Protein AF-A0A5C4U3W1-F1 (afdb_monomer)

pLDDT: mean 95.26, std 4.83, range [53.91, 98.69]

Structure (mmCIF, N/CA/C/O backbone):
data_AF-A0A5C4U3W1-F1
#
_entry.id   AF-A0A5C4U3W1-F1
#
loop_
_atom_site.group_PDB
_atom_site.id
_atom_site.type_symbol
_atom_site.label_atom_id
_atom_site.label_alt_id
_atom_site.label_comp_id
_atom_site.label_asym_id
_atom_site.label_entity_id
_atom_site.label_seq_id
_atom_site.pdbx_PDB_ins_code
_atom_site.Cartn_x
_atom_site.Cartn_y
_atom_site.Cartn_z
_atom_site.occupancy
_atom_site.B_iso_or_equiv
_atom_site.auth_seq_id
_atom_site.auth_comp_id
_atom_site.auth_asym_id
_atom_site.auth_atom_id
_atom_site.pdbx_PDB_model_num
ATOM 1 N N . MET A 1 1 ? -11.326 -8.023 -1.587 1.00 53.91 1 MET A N 1
ATOM 2 C CA . MET A 1 1 ? -10.327 -7.223 -0.840 1.00 53.91 1 MET A CA 1
ATOM 3 C C . MET A 1 1 ? -8.988 -7.901 -1.011 1.00 53.91 1 MET A C 1
ATOM 5 O O . MET A 1 1 ? -8.974 -9.121 -0.895 1.00 53.91 1 MET A O 1
ATOM 9 N N . SER A 1 2 ? -7.936 -7.124 -1.276 1.00 63.19 2 SER A N 1
ATOM 10 C CA . SER A 1 2 ? -6.554 -7.615 -1.325 1.00 63.19 2 SER A CA 1
ATOM 11 C C . SER A 1 2 ? -6.244 -8.460 -0.088 1.00 63.19 2 SER A C 1
ATOM 13 O O . SER A 1 2 ? -6.682 -8.104 1.015 1.00 63.19 2 SER A O 1
ATOM 15 N N . ARG A 1 3 ? -5.583 -9.603 -0.288 1.00 72.19 3 ARG A N 1
ATOM 16 C CA . ARG A 1 3 ? -5.164 -10.509 0.799 1.00 72.19 3 ARG A CA 1
ATOM 17 C C . ARG A 1 3 ? -3.675 -10.393 1.112 1.00 72.19 3 ARG A C 1
ATOM 19 O O . ARG A 1 3 ? -3.217 -11.003 2.066 1.00 72.19 3 ARG A O 1
ATOM 26 N N . ILE A 1 4 ? -2.935 -9.618 0.323 1.00 86.88 4 ILE A N 1
ATOM 27 C CA . ILE A 1 4 ? -1.480 -9.504 0.457 1.00 86.88 4 ILE A CA 1
ATOM 28 C C . ILE A 1 4 ? -1.037 -8.334 1.342 1.00 86.88 4 ILE A C 1
ATOM 30 O O . ILE A 1 4 ? 0.131 -8.273 1.696 1.00 86.88 4 ILE A O 1
ATOM 34 N N . PHE A 1 5 ? -1.951 -7.425 1.706 1.00 91.62 5 PHE A N 1
ATOM 35 C CA . PHE A 1 5 ? -1.673 -6.288 2.590 1.00 91.62 5 PHE A CA 1
ATOM 36 C C . PHE A 1 5 ? -2.508 -6.344 3.859 1.00 91.62 5 PHE A C 1
ATOM 38 O O . PHE A 1 5 ? -3.690 -6.698 3.809 1.00 91.62 5 PHE A O 1
ATOM 45 N N . ARG A 1 6 ? -1.909 -5.909 4.978 1.00 89.50 6 ARG A N 1
ATOM 46 C CA . ARG A 1 6 ? -2.597 -5.694 6.265 1.00 89.50 6 ARG A CA 1
ATOM 47 C C . ARG A 1 6 ? -3.414 -6.910 6.724 1.00 89.50 6 ARG A C 1
ATOM 49 O O . ARG A 1 6 ? -4.496 -6.753 7.289 1.00 89.50 6 ARG A O 1
ATOM 56 N N . SER A 1 7 ? -2.915 -8.107 6.423 1.00 84.88 7 SER A N 1
ATOM 57 C CA . SER A 1 7 ? -3.553 -9.379 6.789 1.00 84.88 7 SER A CA 1
ATOM 58 C C . SER A 1 7 ? -2.968 -9.982 8.068 1.00 84.88 7 SER A C 1
ATOM 60 O O . SER A 1 7 ? -3.368 -11.073 8.453 1.00 84.88 7 SER A O 1
ATOM 62 N N . ASP A 1 8 ? -2.056 -9.254 8.715 1.00 83.69 8 ASP A N 1
ATOM 63 C CA . ASP A 1 8 ? -1.477 -9.600 10.012 1.00 83.69 8 ASP A CA 1
ATOM 64 C C . ASP A 1 8 ? -2.503 -9.450 11.147 1.00 83.69 8 ASP A C 1
ATOM 66 O O . ASP A 1 8 ? -3.493 -8.715 11.016 1.00 83.69 8 ASP A O 1
ATOM 70 N N . ASP A 1 9 ? -2.212 -10.096 12.275 1.00 88.88 9 ASP A N 1
ATOM 71 C CA . ASP A 1 9 ? -3.019 -10.018 13.491 1.00 88.88 9 ASP A CA 1
ATOM 72 C C . ASP A 1 9 ? -3.151 -8.584 14.014 1.00 88.88 9 ASP A C 1
ATOM 74 O O . ASP A 1 9 ? -2.264 -7.738 13.870 1.00 88.88 9 ASP A O 1
ATOM 78 N N . VAL A 1 10 ? -4.296 -8.314 14.640 1.00 92.81 10 VAL A N 1
ATOM 79 C CA . VAL A 1 10 ? -4.626 -7.001 15.195 1.00 92.81 10 VAL A CA 1
ATOM 80 C C . VAL A 1 10 ? -3.991 -6.820 16.566 1.00 92.81 10 VAL A C 1
ATOM 82 O O . VAL A 1 10 ? -4.098 -7.689 17.428 1.00 92.81 10 VAL A O 1
ATOM 85 N N . SER A 1 11 ? -3.413 -5.643 16.789 1.00 94.62 11 SER A N 1
ATOM 86 C CA . SER A 1 11 ? -2.822 -5.241 18.069 1.00 94.62 11 SER A CA 1
ATOM 87 C C . SER A 1 11 ? -3.527 -4.032 18.693 1.00 94.62 11 SER A C 1
ATOM 89 O O . SER A 1 11 ? -4.232 -3.274 18.023 1.00 94.62 11 SER A O 1
ATOM 91 N N . ILE A 1 12 ? -3.329 -3.831 20.000 1.00 96.75 12 ILE A N 1
ATOM 92 C CA . ILE A 1 12 ? -3.792 -2.623 20.699 1.00 96.75 12 ILE A CA 1
ATOM 93 C C . ILE A 1 12 ? -3.155 -1.381 20.058 1.00 96.75 12 ILE A C 1
ATOM 95 O O . ILE A 1 12 ? -1.986 -1.385 19.681 1.00 96.75 12 ILE A O 1
ATOM 99 N N . GLY A 1 13 ? -3.941 -0.314 19.931 1.00 95.06 13 GLY A N 1
ATOM 100 C CA . GLY A 1 13 ? -3.558 0.942 19.289 1.00 95.06 13 GLY A CA 1
ATOM 101 C C . GLY A 1 13 ? -3.790 0.963 17.779 1.00 95.06 13 GLY A C 1
ATOM 102 O O . GLY A 1 13 ? -3.753 2.032 17.174 1.00 95.06 13 GLY A O 1
ATOM 103 N N . GLU A 1 14 ? -4.075 -0.180 17.154 1.00 96.06 14 GLU A N 1
ATOM 104 C CA . GLU A 1 14 ? -4.261 -0.231 15.711 1.00 96.06 14 GLU A CA 1
ATOM 105 C C . GLU A 1 14 ? -5.636 0.238 15.274 1.00 96.06 14 GLU A C 1
ATOM 107 O O . GLU A 1 14 ? -6.667 -0.084 15.871 1.00 96.06 14 GLU A O 1
ATOM 112 N N . ARG A 1 15 ? -5.651 0.953 14.151 1.00 97.25 15 ARG A N 1
ATOM 113 C CA . ARG A 1 15 ? -6.881 1.357 13.495 1.00 97.25 15 ARG A CA 1
ATOM 114 C C . ARG A 1 15 ? -7.446 0.194 12.690 1.00 97.25 15 ARG A C 1
ATOM 116 O O . ARG A 1 15 ? -6.817 -0.279 11.746 1.00 97.25 15 ARG A O 1
ATOM 123 N N . VAL A 1 16 ? -8.668 -0.208 13.006 1.00 97.44 16 VAL A N 1
ATOM 124 C CA . VAL A 1 16 ? -9.349 -1.338 12.373 1.00 97.44 16 VAL A CA 1
ATOM 125 C C . VAL A 1 16 ? -10.731 -0.954 11.866 1.00 97.44 16 VAL A C 1
ATOM 127 O O . VAL A 1 16 ? -11.348 0.009 12.326 1.00 97.44 16 VAL A O 1
ATOM 130 N N . VAL A 1 17 ? -11.231 -1.743 10.921 1.00 96.44 17 VAL A N 1
ATOM 131 C CA . VAL A 1 17 ? -12.664 -1.881 10.659 1.00 96.44 17 VAL A CA 1
ATOM 132 C C . VAL A 1 17 ? -13.121 -3.246 11.155 1.00 96.44 17 VAL A C 1
ATOM 134 O O . VAL A 1 17 ? -12.517 -4.265 10.824 1.00 96.44 17 VAL A O 1
ATOM 137 N N . VAL A 1 18 ? -14.203 -3.258 11.926 1.00 97.00 18 VAL A N 1
ATOM 138 C CA . VAL A 1 18 ? -14.907 -4.470 12.335 1.00 97.00 18 VAL A CA 1
ATOM 139 C C . VAL A 1 18 ? -16.274 -4.476 11.679 1.00 97.00 18 VAL A C 1
ATOM 141 O O . VAL A 1 18 ? -17.115 -3.623 11.968 1.00 97.00 18 VAL A O 1
ATOM 144 N N . ARG A 1 19 ? -16.500 -5.451 10.800 1.00 96.94 19 ARG A N 1
ATOM 145 C CA . ARG A 1 19 ? -17.822 -5.755 10.264 1.00 96.94 19 ARG A CA 1
ATOM 146 C C . ARG A 1 19 ? -18.561 -6.642 11.251 1.00 96.94 19 ARG A C 1
ATOM 148 O O . ARG A 1 19 ? -18.196 -7.804 11.439 1.00 96.94 19 ARG A O 1
ATOM 155 N N . ARG A 1 20 ? -19.610 -6.082 11.845 1.00 96.44 20 ARG A N 1
ATOM 156 C CA . ARG A 1 20 ? -20.520 -6.774 12.753 1.00 96.44 20 ARG A CA 1
ATOM 157 C C . ARG A 1 20 ? -21.646 -7.463 11.995 1.00 96.44 20 ARG A C 1
ATOM 159 O O . ARG A 1 20 ? -22.105 -6.950 10.970 1.00 96.44 20 ARG A O 1
ATOM 166 N N . VAL A 1 21 ? -22.097 -8.594 12.519 1.00 96.62 21 VAL A N 1
ATOM 167 C CA . VAL A 1 21 ? -23.172 -9.425 11.971 1.00 96.62 21 VAL A CA 1
ATOM 168 C C . VAL A 1 21 ? -24.340 -9.459 12.954 1.00 96.62 21 VAL A C 1
ATOM 170 O O . VAL A 1 21 ? -24.166 -9.764 14.130 1.00 96.62 21 VAL A O 1
ATOM 173 N N . PHE A 1 22 ? -25.533 -9.151 12.454 1.00 93.31 22 PHE A N 1
ATOM 174 C CA . PHE A 1 22 ? -26.802 -9.175 13.178 1.00 93.31 22 PHE A CA 1
ATOM 175 C C . PHE A 1 22 ? -27.819 -9.966 12.348 1.00 93.31 22 PHE A C 1
ATOM 177 O O . PHE A 1 22 ? -28.634 -9.384 11.630 1.00 93.31 22 PHE A O 1
ATOM 184 N N . GLY A 1 23 ? -27.729 -11.299 12.382 1.00 89.94 23 GLY A N 1
ATOM 185 C CA . GLY A 1 23 ? -28.446 -12.141 11.419 1.00 89.94 23 GLY A CA 1
ATOM 186 C C . GLY A 1 23 ? -28.032 -11.775 9.990 1.00 89.94 23 GLY A C 1
ATOM 187 O O . GLY A 1 23 ? -26.844 -11.795 9.677 1.00 89.94 23 GLY A O 1
ATOM 188 N N . ASP A 1 24 ? -28.992 -11.359 9.163 1.00 91.50 24 ASP A N 1
ATOM 189 C CA . ASP A 1 24 ? -28.755 -10.948 7.769 1.00 91.50 24 ASP A CA 1
ATOM 190 C C . ASP A 1 24 ? -28.308 -9.478 7.611 1.00 91.50 24 ASP A C 1
ATOM 192 O O . ASP A 1 24 ? -28.078 -9.005 6.496 1.00 91.50 24 ASP A O 1
ATOM 196 N N . VAL A 1 25 ? -28.196 -8.720 8.710 1.00 94.75 25 VAL A N 1
ATOM 197 C CA . VAL A 1 25 ? -27.798 -7.304 8.690 1.00 94.75 25 VAL A CA 1
ATOM 198 C C . VAL A 1 25 ? -26.328 -7.145 9.073 1.00 94.75 25 VAL A C 1
ATOM 200 O O . VAL A 1 25 ? -25.844 -7.740 10.036 1.00 94.75 25 VAL A O 1
ATOM 203 N N . HIS A 1 26 ? -25.618 -6.275 8.351 1.00 95.00 26 HIS A N 1
ATOM 204 C CA . HIS A 1 26 ? -24.225 -5.931 8.634 1.00 95.00 26 HIS A CA 1
ATOM 205 C C . HIS A 1 26 ? -24.059 -4.458 9.013 1.00 95.00 26 HIS A C 1
ATOM 207 O O . HIS A 1 26 ? -24.699 -3.577 8.441 1.00 95.00 26 HIS A O 1
ATOM 213 N N . SER A 1 27 ? -23.156 -4.185 9.956 1.00 95.38 27 SER A N 1
ATOM 214 C CA . SER A 1 27 ? -22.778 -2.828 10.369 1.00 95.38 27 SER A CA 1
ATOM 215 C C . SER A 1 27 ? -21.275 -2.751 10.600 1.00 95.38 27 SER A C 1
ATOM 217 O O . SER A 1 27 ? -20.717 -3.607 11.280 1.00 95.38 27 SER A O 1
ATOM 219 N N . ASP A 1 28 ? -20.626 -1.710 10.086 1.00 96.00 28 ASP A N 1
ATOM 220 C CA . ASP A 1 28 ? -19.188 -1.513 10.265 1.00 96.00 28 ASP A CA 1
ATOM 221 C C . ASP A 1 28 ? -18.903 -0.542 11.422 1.00 96.00 28 ASP A C 1
ATOM 223 O O . ASP A 1 28 ? -19.500 0.533 11.513 1.00 96.00 28 ASP A O 1
ATOM 227 N N . VAL A 1 29 ? -17.955 -0.905 12.286 1.00 95.50 29 VAL A N 1
ATOM 228 C CA . VAL A 1 29 ? -17.347 -0.014 13.284 1.00 95.50 29 VAL A CA 1
ATOM 229 C C . VAL A 1 29 ? -15.910 0.236 12.870 1.00 95.50 29 VAL A C 1
ATOM 231 O O . VAL A 1 29 ? -15.166 -0.707 12.618 1.00 95.50 29 VAL A O 1
ATOM 234 N N . ILE A 1 30 ? -15.512 1.503 12.800 1.00 97.06 30 ILE A N 1
ATOM 235 C CA . ILE A 1 30 ? -14.129 1.885 12.514 1.00 97.06 30 ILE A CA 1
ATOM 236 C C . ILE A 1 30 ? -13.578 2.638 13.719 1.00 97.06 30 ILE A C 1
ATOM 238 O O . ILE A 1 30 ? -14.150 3.644 14.146 1.00 97.06 30 ILE A O 1
ATOM 242 N N . GLY A 1 31 ? -12.457 2.166 14.248 1.00 97.50 31 GLY A N 1
ATOM 243 C CA . GLY A 1 31 ? -11.869 2.711 15.461 1.00 97.50 31 GLY A CA 1
ATOM 244 C C . GLY A 1 31 ? -10.475 2.169 15.727 1.00 97.50 31 GLY A C 1
ATOM 245 O O . GLY A 1 31 ? -9.913 1.457 14.901 1.00 97.50 31 GLY A O 1
ATOM 246 N N . HIS A 1 32 ? -9.929 2.533 16.879 1.00 97.94 32 HIS A N 1
ATOM 247 C CA . HIS A 1 32 ? -8.625 2.101 17.366 1.00 97.94 32 HIS A CA 1
ATOM 248 C C . HIS A 1 32 ? -8.812 1.071 18.469 1.00 97.94 32 HIS A C 1
ATOM 250 O O . HIS A 1 32 ? -9.628 1.286 19.365 1.00 97.94 32 HIS A O 1
ATOM 256 N N . VAL A 1 33 ? -8.091 -0.041 18.405 1.00 98.12 33 VAL A N 1
ATOM 257 C CA . VAL A 1 33 ? -8.214 -1.124 19.386 1.00 98.12 33 VAL A CA 1
ATOM 258 C C . VAL A 1 33 ? -7.712 -0.659 20.751 1.00 98.12 33 VAL A C 1
ATOM 260 O O . VAL A 1 33 ? -6.571 -0.226 20.875 1.00 98.12 33 VAL A O 1
ATOM 263 N N . THR A 1 34 ? -8.549 -0.763 21.782 1.00 98.06 34 THR A N 1
ATOM 264 C CA . THR A 1 34 ? -8.187 -0.454 23.180 1.00 98.06 34 THR A CA 1
ATOM 265 C C . THR A 1 34 ? -8.095 -1.706 24.049 1.00 98.06 34 THR A C 1
ATOM 267 O O . THR A 1 34 ? -7.372 -1.713 25.039 1.00 98.06 34 THR A O 1
ATOM 270 N N . SER A 1 35 ? -8.783 -2.780 23.658 1.00 97.88 35 SER A N 1
ATOM 271 C CA . SER A 1 35 ? -8.736 -4.103 24.287 1.00 97.88 35 SER A CA 1
ATOM 272 C C . SER A 1 35 ? -9.009 -5.172 23.233 1.00 97.88 35 SER A C 1
ATOM 274 O O . SER A 1 35 ? -9.802 -4.926 22.324 1.00 97.88 35 SER A O 1
ATOM 276 N N . LEU A 1 36 ? -8.379 -6.343 23.359 1.00 97.00 36 LEU A N 1
ATOM 277 C CA . LEU A 1 36 ? -8.618 -7.499 22.484 1.00 97.00 36 LEU A CA 1
ATOM 278 C C . LEU A 1 36 ? -9.639 -8.488 23.066 1.00 97.00 36 LEU A C 1
ATOM 280 O O . LEU A 1 36 ? -10.362 -9.108 22.296 1.00 97.00 36 LEU A O 1
ATOM 284 N N . GLU A 1 37 ? -9.736 -8.600 24.396 1.00 95.12 37 GLU A N 1
ATOM 285 C CA . GLU A 1 37 ? -10.657 -9.524 25.074 1.00 95.12 37 GLU A CA 1
ATOM 286 C C . GLU A 1 37 ? -11.274 -8.869 26.334 1.00 95.12 37 GLU A C 1
ATOM 288 O O . GLU A 1 37 ? -10.581 -8.723 27.345 1.00 95.12 37 GLU A O 1
ATOM 293 N N . PRO A 1 38 ? -12.547 -8.422 26.287 1.00 95.25 38 PRO A N 1
ATOM 294 C CA . PRO A 1 38 ? -13.382 -8.345 25.087 1.00 95.25 38 PRO A CA 1
ATOM 295 C C . PRO A 1 38 ? -12.833 -7.301 24.105 1.00 95.25 38 PRO A C 1
ATOM 297 O O . PRO A 1 38 ? -12.128 -6.363 24.505 1.00 95.25 38 PRO A O 1
ATOM 300 N N . LEU A 1 39 ? -13.180 -7.431 22.821 1.00 98.12 39 LEU A N 1
ATOM 301 C CA . LEU A 1 39 ? -12.775 -6.460 21.808 1.00 98.12 39 LEU A CA 1
ATOM 302 C C . LEU A 1 39 ? -13.432 -5.103 22.094 1.00 98.12 39 LEU A C 1
ATOM 304 O O . LEU A 1 39 ? -14.655 -4.961 22.024 1.00 98.12 39 LEU A O 1
ATOM 308 N N . ARG A 1 40 ? -12.615 -4.086 22.377 1.00 98.38 40 ARG A N 1
ATOM 309 C CA . ARG A 1 40 ? -13.061 -2.696 22.546 1.00 98.38 40 ARG A CA 1
ATOM 310 C C . ARG A 1 40 ? -12.361 -1.796 21.548 1.00 98.38 40 ARG A C 1
ATOM 312 O O . ARG A 1 40 ? -11.153 -1.904 21.332 1.00 98.38 40 ARG A O 1
ATOM 319 N N . LEU A 1 41 ? -13.140 -0.902 20.948 1.00 98.25 41 LEU A N 1
ATOM 320 C CA . LEU A 1 41 ? -12.666 0.064 19.971 1.00 98.25 41 LEU A CA 1
ATOM 321 C C . LEU A 1 41 ? -12.981 1.482 20.435 1.00 98.25 41 LEU A C 1
ATOM 323 O O . LEU A 1 41 ? -14.135 1.813 20.709 1.00 98.25 41 LEU A O 1
ATOM 327 N N . ARG A 1 42 ? -11.984 2.361 20.416 1.00 98.12 42 ARG A N 1
ATOM 328 C CA . ARG A 1 42 ? -12.201 3.806 20.453 1.00 98.12 42 ARG A CA 1
ATOM 329 C C . ARG A 1 42 ? -12.641 4.271 19.063 1.00 98.12 42 ARG A C 1
ATOM 331 O O . ARG A 1 42 ? -11.850 4.124 18.128 1.00 98.12 42 ARG A O 1
ATOM 338 N N . PRO A 1 43 ? -13.846 4.839 18.872 1.00 96.81 43 PRO A N 1
ATOM 339 C CA . PRO A 1 43 ? -14.255 5.345 17.566 1.00 96.81 43 PRO A CA 1
ATOM 340 C C . PRO A 1 43 ? -13.244 6.345 17.011 1.00 96.81 43 PRO A C 1
ATOM 342 O O . PRO A 1 43 ? -12.605 7.085 17.765 1.00 96.81 43 PRO A O 1
ATOM 345 N N . GLN A 1 44 ? -13.105 6.387 15.693 1.00 96.31 44 GLN A N 1
ATOM 346 C CA . GLN A 1 44 ? -12.272 7.397 15.050 1.00 96.31 44 GLN A CA 1
ATOM 347 C C . GLN A 1 44 ? -13.009 8.736 14.887 1.00 96.31 44 GLN A C 1
ATOM 349 O O . GLN A 1 44 ? -14.229 8.773 14.732 1.00 96.31 44 GLN A O 1
ATOM 354 N N . GLU A 1 45 ? -12.255 9.821 14.791 1.00 95.50 45 GLU A N 1
ATOM 355 C CA . GLU A 1 45 ? -12.708 11.112 14.278 1.00 95.50 45 GLU A CA 1
ATOM 356 C C . GLU A 1 45 ? -12.224 11.348 12.831 1.00 95.50 45 GLU A C 1
ATOM 358 O O . GLU A 1 45 ? -11.712 10.447 12.146 1.00 95.50 45 GLU A O 1
ATOM 363 N N . VAL A 1 46 ? -12.429 12.566 12.320 1.00 92.94 46 VAL A N 1
ATOM 364 C CA . VAL A 1 46 ? -12.042 12.952 10.956 1.00 92.94 46 VAL A CA 1
ATOM 365 C C . VAL A 1 46 ? -10.555 12.678 10.725 1.00 92.94 46 VAL A C 1
ATOM 367 O O . VAL A 1 46 ? -9.716 12.954 11.566 1.00 92.94 46 VAL A O 1
ATOM 370 N N . GLY A 1 47 ? -10.217 12.111 9.565 1.00 92.50 47 GLY A N 1
ATOM 371 C CA . GLY A 1 47 ? -8.824 11.783 9.230 1.00 92.50 47 GLY A CA 1
ATOM 372 C C . GLY A 1 47 ? -8.323 10.461 9.820 1.00 92.50 47 GLY A C 1
ATOM 373 O O . GLY A 1 47 ? -7.210 10.053 9.503 1.00 92.50 47 GLY A O 1
ATOM 374 N N . GLY A 1 48 ? -9.150 9.741 10.586 1.00 94.00 48 GLY A N 1
ATOM 375 C CA . GLY A 1 48 ? -8.778 8.457 11.185 1.00 94.00 48 GLY A CA 1
ATOM 376 C C . GLY A 1 48 ? -8.048 8.592 12.522 1.00 94.00 48 GLY A C 1
ATOM 377 O O . GLY A 1 48 ? -7.440 7.629 12.973 1.00 94.00 48 GLY A O 1
ATOM 378 N N . TYR A 1 49 ? -8.088 9.761 13.161 1.00 94.81 49 TYR A N 1
ATOM 379 C CA . TYR A 1 49 ? -7.547 9.953 14.509 1.00 94.81 49 TYR A CA 1
ATOM 380 C C . TYR A 1 49 ? -8.429 9.258 15.556 1.00 94.81 49 TYR A C 1
ATOM 382 O O . TYR A 1 49 ? -9.616 9.061 15.294 1.00 94.81 49 TYR A O 1
ATOM 390 N N . PRO A 1 50 ? -7.886 8.819 16.704 1.00 93.62 50 PRO A N 1
ATOM 391 C CA . PRO A 1 50 ? -8.715 8.384 17.823 1.00 93.62 50 PRO A CA 1
ATOM 392 C C . PRO A 1 50 ? -9.586 9.549 18.302 1.00 93.62 50 PRO A C 1
ATOM 394 O O . PRO A 1 50 ? -9.075 10.643 18.514 1.00 93.62 50 PRO A O 1
ATOM 397 N N . SER A 1 51 ? -10.888 9.326 18.467 1.00 95.06 51 SER A N 1
ATOM 398 C CA . SER A 1 51 ? -11.780 10.333 19.055 1.00 95.06 51 SER A CA 1
ATOM 399 C C . SER A 1 51 ? -11.753 10.284 20.587 1.00 95.06 51 SER A C 1
ATOM 401 O O . SER A 1 51 ? -11.214 9.354 21.188 1.00 95.06 51 SER A O 1
ATOM 403 N N . SER A 1 52 ? -12.416 11.246 21.230 1.00 94.44 52 SER A N 1
ATOM 404 C CA . SER A 1 52 ? -12.712 11.234 22.670 1.00 94.44 52 SER A CA 1
ATOM 405 C C . SER A 1 52 ? -14.040 10.548 23.026 1.00 94.44 52 SER A C 1
ATOM 407 O O . SER A 1 52 ? -14.419 10.518 24.198 1.00 94.44 52 SER A O 1
ATOM 409 N N . LEU A 1 53 ? -14.753 9.981 22.045 1.00 95.00 53 LEU A N 1
ATOM 410 C CA . LEU A 1 53 ? -16.035 9.311 22.273 1.00 95.00 53 LEU A CA 1
ATOM 411 C C . LEU A 1 53 ? -15.866 8.050 23.137 1.00 95.00 53 LEU A C 1
ATOM 413 O O . LEU A 1 53 ? -14.768 7.481 23.173 1.00 95.00 53 LEU A O 1
ATOM 417 N N . PRO A 1 54 ? -16.932 7.590 23.820 1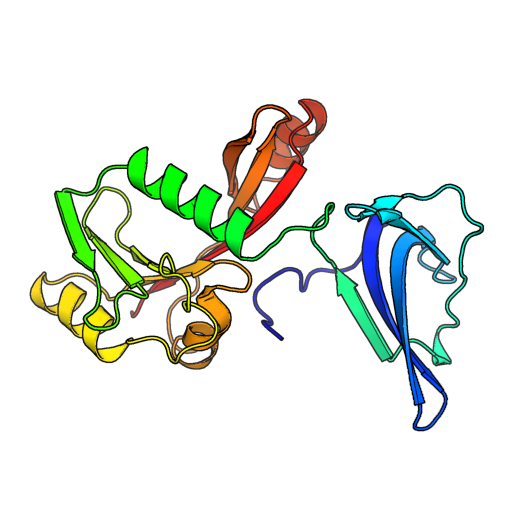.00 96.75 54 PRO A N 1
ATOM 418 C CA . PRO A 1 54 ? -16.910 6.327 24.545 1.00 96.75 54 PRO A CA 1
ATOM 419 C C . PRO A 1 54 ? -16.488 5.157 23.657 1.00 96.75 54 PRO A C 1
ATOM 421 O O . PRO A 1 54 ? -16.765 5.131 22.455 1.00 96.75 54 PRO A O 1
ATOM 424 N N . GLU A 1 55 ? -15.822 4.184 24.267 1.00 97.44 55 GLU A N 1
ATOM 425 C CA . GLU A 1 55 ? -15.435 2.957 23.580 1.00 97.44 55 GLU A CA 1
ATOM 426 C C . GLU A 1 55 ? -16.658 2.118 23.226 1.00 97.44 55 GLU A C 1
ATOM 428 O O . GLU A 1 55 ? -17.646 2.066 23.960 1.00 97.44 55 GLU A O 1
ATO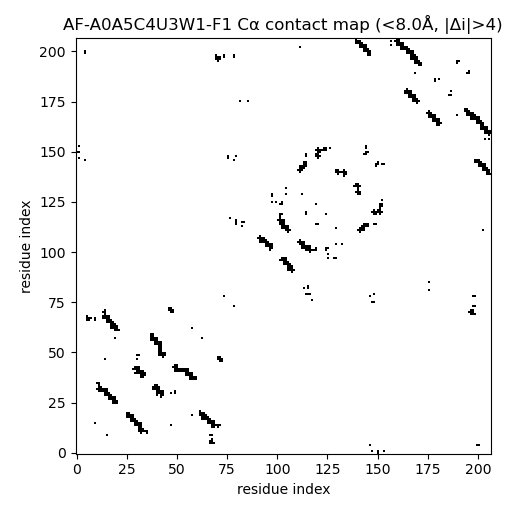M 433 N N . VAL A 1 56 ? -16.562 1.435 22.092 1.00 97.06 56 VAL A N 1
ATOM 434 C CA . VAL A 1 56 ? -17.546 0.468 21.625 1.00 97.06 56 VAL A CA 1
ATOM 435 C C . VAL A 1 56 ? -16.981 -0.917 21.886 1.00 97.06 56 VAL A C 1
ATOM 437 O O . VAL A 1 56 ? -15.972 -1.301 21.296 1.00 97.06 56 VAL A O 1
ATOM 440 N N . GLU A 1 57 ? -17.631 -1.663 22.770 1.00 97.88 57 GLU A N 1
ATOM 441 C CA . GLU A 1 57 ? -17.408 -3.100 22.892 1.00 97.88 57 GLU A CA 1
ATOM 442 C C . GLU A 1 57 ? -18.076 -3.812 21.714 1.00 97.88 57 GLU A C 1
ATOM 444 O O . GLU A 1 57 ? -19.217 -3.501 21.355 1.00 97.88 57 GLU A O 1
ATOM 449 N N . VAL A 1 58 ? -17.360 -4.744 21.094 1.00 97.06 58 VAL A N 1
ATOM 450 C CA . VAL A 1 58 ? -17.898 -5.598 20.039 1.00 97.06 58 VAL A CA 1
ATOM 451 C C . VAL A 1 58 ? -17.939 -7.031 20.566 1.00 97.06 58 VAL A C 1
ATOM 453 O O . VAL A 1 58 ? -16.879 -7.643 20.697 1.00 97.06 58 VAL A O 1
ATOM 456 N N . PRO A 1 59 ? -19.134 -7.575 20.860 1.00 96.12 59 PRO A N 1
ATOM 457 C CA . PRO A 1 59 ? -19.277 -8.958 21.301 1.00 96.12 59 PRO A CA 1
ATOM 458 C C . PRO A 1 59 ? -18.701 -9.936 20.278 1.00 96.12 59 PRO A C 1
ATOM 460 O O . PRO A 1 59 ? -18.884 -9.745 19.071 1.00 96.12 59 PRO A O 1
ATOM 463 N N . ALA A 1 60 ? -18.022 -10.981 20.752 1.00 95.25 60 ALA A N 1
ATOM 464 C CA . ALA A 1 60 ? -17.300 -11.927 19.904 1.00 95.25 60 ALA A CA 1
ATOM 465 C C . ALA A 1 60 ? -18.215 -12.593 18.861 1.00 95.25 60 ALA A C 1
ATOM 467 O O . ALA A 1 60 ? -17.847 -12.718 17.696 1.00 95.25 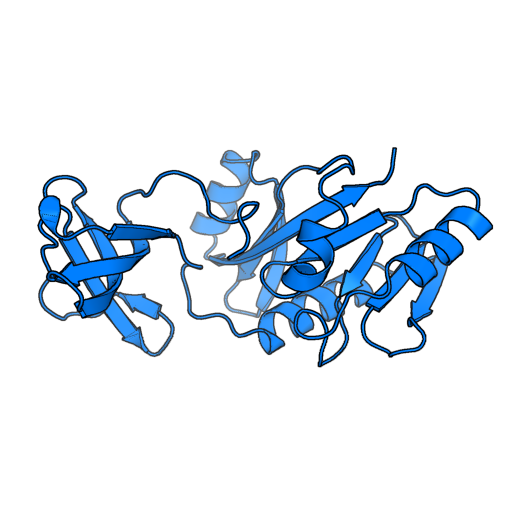60 ALA A O 1
ATOM 468 N N . GLU A 1 61 ? -19.445 -12.929 19.248 1.00 95.31 61 GLU A N 1
ATOM 469 C CA . GLU A 1 61 ? -20.463 -13.532 18.386 1.00 95.31 61 GLU A CA 1
ATOM 470 C C . GLU A 1 61 ? -20.959 -12.607 17.263 1.00 95.31 61 GLU A C 1
ATOM 472 O O . GLU A 1 61 ? -21.543 -13.077 16.288 1.00 95.31 61 GLU A O 1
ATOM 477 N N . GLN A 1 62 ? -20.721 -11.297 17.377 1.00 96.19 62 GLN A N 1
ATOM 478 C CA . GLN A 1 62 ? -21.066 -10.324 16.343 1.00 96.19 62 GLN A CA 1
ATOM 479 C C . GLN A 1 62 ? -19.911 -10.083 15.371 1.00 96.19 62 GLN A C 1
ATOM 481 O O . GLN A 1 62 ? -20.136 -9.477 14.326 1.00 96.19 62 GLN A O 1
ATOM 486 N N . ILE A 1 63 ? -18.680 -10.503 15.674 1.00 95.81 63 ILE A N 1
ATOM 487 C CA . ILE A 1 63 ? -17.518 -10.232 14.822 1.00 95.81 63 ILE A CA 1
ATOM 488 C C . ILE A 1 63 ? -17.569 -11.148 13.597 1.00 95.81 63 ILE A C 1
ATOM 490 O O . ILE A 1 63 ? -17.264 -12.332 13.672 1.00 95.81 63 ILE A O 1
ATOM 494 N N . GLY A 1 64 ? -17.916 -10.583 12.438 1.00 94.88 64 GLY A N 1
ATOM 495 C CA . GLY A 1 64 ? -17.809 -11.294 11.165 1.00 94.88 64 GLY A CA 1
ATOM 496 C C . GLY A 1 64 ? -16.409 -11.183 10.570 1.00 94.88 64 GLY A C 1
ATOM 497 O O . GLY A 1 64 ? -15.797 -12.175 10.190 1.00 94.88 64 GLY A O 1
ATOM 498 N N . ILE A 1 65 ? -15.903 -9.952 10.457 1.00 93.31 65 ILE A N 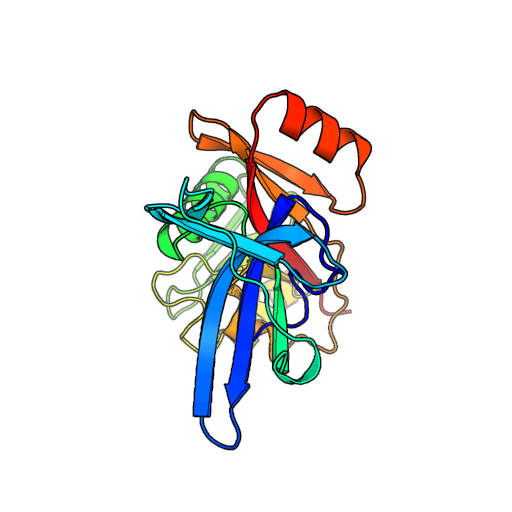1
ATOM 499 C CA . ILE A 1 65 ? -14.572 -9.663 9.911 1.00 93.31 65 ILE A CA 1
ATOM 500 C C . ILE A 1 65 ? -13.948 -8.529 10.718 1.00 93.31 65 ILE A C 1
ATOM 502 O O . ILE A 1 65 ? -14.586 -7.497 10.917 1.00 93.31 65 ILE A O 1
ATOM 506 N N . ILE A 1 66 ? -12.678 -8.675 11.083 1.00 94.62 66 ILE A N 1
ATOM 507 C CA . ILE A 1 66 ? -11.823 -7.579 11.539 1.00 94.62 66 ILE A CA 1
ATOM 508 C C . ILE A 1 66 ? -10.683 -7.378 10.540 1.00 94.62 66 ILE A C 1
ATOM 510 O O . ILE A 1 66 ? -10.106 -8.345 10.044 1.00 94.62 66 ILE A O 1
ATOM 514 N N . LYS A 1 67 ? -10.386 -6.123 10.192 1.00 92.94 67 LYS A N 1
ATOM 515 C CA . LYS A 1 67 ? -9.265 -5.780 9.312 1.00 92.94 67 LYS A CA 1
ATOM 516 C C . LYS A 1 67 ? -8.521 -4.553 9.788 1.00 92.94 67 LYS A C 1
ATOM 518 O O . LYS A 1 67 ? -9.139 -3.525 10.067 1.00 92.94 67 LYS A O 1
ATOM 523 N N . ARG A 1 68 ? -7.193 -4.646 9.765 1.00 95.38 68 ARG A N 1
ATOM 524 C CA . ARG A 1 68 ? -6.291 -3.511 9.950 1.00 95.38 68 ARG A CA 1
ATOM 525 C C . ARG A 1 68 ? -6.447 -2.525 8.799 1.00 95.38 68 ARG A C 1
ATOM 527 O O . ARG A 1 68 ? -6.605 -2.898 7.636 1.00 95.38 68 ARG A O 1
ATOM 534 N N . LEU A 1 69 ? -6.400 -1.247 9.136 1.00 94.75 69 LEU A N 1
ATOM 535 C CA . LEU A 1 69 ? -6.381 -0.137 8.198 1.00 94.75 69 LEU A CA 1
ATOM 536 C C . LEU A 1 69 ? -5.070 0.636 8.354 1.00 94.75 69 LEU A C 1
ATOM 538 O O . LEU A 1 69 ? -4.331 0.448 9.317 1.00 94.75 69 LEU A O 1
ATOM 542 N N . SER A 1 70 ? -4.799 1.547 7.423 1.00 94.38 70 SER A N 1
ATOM 543 C CA . SER A 1 70 ? -3.767 2.562 7.626 1.00 94.38 70 SER A CA 1
ATOM 544 C C . SER A 1 70 ? -4.059 3.373 8.905 1.00 94.38 70 SER A C 1
ATOM 546 O O . SER A 1 70 ? -5.238 3.680 9.162 1.00 94.38 70 SER A O 1
ATOM 548 N N . PRO A 1 71 ? -3.025 3.763 9.684 1.00 94.44 71 PRO A N 1
ATOM 549 C CA . PRO A 1 71 ? -3.181 4.553 10.911 1.00 94.44 71 PRO A CA 1
ATOM 550 C C . PRO A 1 71 ? -3.985 5.843 10.716 1.00 94.44 71 PRO A C 1
ATOM 552 O O . PRO A 1 71 ? -4.720 6.274 11.604 1.00 94.44 71 PRO A O 1
ATOM 555 N N . ARG A 1 72 ? -3.887 6.445 9.524 1.00 95.31 72 ARG A N 1
ATOM 556 C CA . ARG A 1 72 ? -4.680 7.601 9.087 1.00 95.31 72 ARG A CA 1
ATOM 557 C C . ARG A 1 72 ? -5.542 7.251 7.888 1.00 95.31 72 ARG A C 1
ATOM 559 O O . ARG A 1 72 ? -5.296 6.278 7.181 1.00 95.31 72 ARG A O 1
ATOM 566 N N . ARG A 1 73 ? -6.566 8.056 7.617 1.00 95.06 73 ARG A N 1
ATOM 567 C CA . ARG A 1 73 ? -7.346 7.933 6.384 1.00 95.06 73 ARG A CA 1
ATOM 568 C C . ARG A 1 73 ? -6.497 8.392 5.200 1.00 95.06 73 ARG A C 1
ATOM 570 O O . ARG A 1 73 ? -6.231 9.580 5.070 1.00 95.06 73 ARG A O 1
ATOM 577 N N . VAL A 1 74 ? -6.195 7.469 4.294 1.00 95.56 74 VAL A N 1
ATOM 578 C CA . VAL A 1 74 ? -5.405 7.742 3.086 1.00 95.56 74 VAL A CA 1
ATOM 579 C C . VAL A 1 74 ? -6.274 7.608 1.839 1.00 95.56 74 VAL A C 1
ATOM 581 O O . VAL A 1 74 ? -7.016 6.631 1.705 1.00 95.56 74 VAL A O 1
ATOM 584 N N . ARG A 1 75 ? -6.199 8.545 0.887 1.00 95.12 75 ARG A N 1
ATOM 585 C CA . ARG A 1 75 ? -6.935 8.452 -0.390 1.00 95.12 75 ARG A CA 1
ATOM 586 C C . ARG A 1 75 ? -6.087 7.771 -1.464 1.00 95.12 75 ARG A C 1
ATOM 588 O O . ARG A 1 75 ? -4.867 7.871 -1.448 1.00 95.12 75 ARG A O 1
ATOM 595 N N . ASN A 1 76 ? -6.730 7.166 -2.464 1.00 96.19 76 ASN A N 1
ATOM 596 C CA . ASN A 1 76 ? -6.022 6.613 -3.629 1.00 96.19 76 ASN A CA 1
ATOM 597 C C . ASN A 1 76 ? -5.196 7.686 -4.367 1.00 96.19 76 ASN A C 1
ATOM 599 O O . ASN A 1 76 ? -4.166 7.375 -4.954 1.00 96.19 76 ASN A O 1
ATOM 603 N N . SER A 1 77 ? -5.643 8.949 -4.361 1.00 96.56 77 SER A N 1
ATOM 604 C CA . SER A 1 77 ? -4.885 10.072 -4.927 1.00 96.56 77 SER A CA 1
ATOM 605 C C . SER A 1 77 ? -3.609 10.383 -4.147 1.00 96.56 77 SER A C 1
ATOM 607 O O . SER A 1 77 ? -2.623 10.765 -4.762 1.00 96.56 77 SER A O 1
ATOM 609 N N . ASP A 1 78 ? -3.623 10.214 -2.822 1.00 96.75 78 ASP A N 1
ATOM 610 C CA . ASP A 1 78 ? -2.458 10.473 -1.971 1.00 96.75 78 ASP A CA 1
ATOM 611 C C . ASP A 1 78 ? -1.415 9.367 -2.132 1.00 96.75 78 ASP A C 1
ATOM 613 O O . ASP A 1 78 ? -0.243 9.676 -2.319 1.00 96.75 78 ASP A O 1
ATOM 617 N N . ILE A 1 79 ? -1.846 8.096 -2.174 1.00 97.62 79 ILE A N 1
ATOM 618 C CA . ILE A 1 79 ? -0.969 6.964 -2.527 1.00 97.62 79 ILE A CA 1
ATOM 619 C C . ILE A 1 79 ? -0.276 7.229 -3.863 1.00 97.62 79 ILE A C 1
ATOM 621 O O . ILE A 1 79 ? 0.945 7.197 -3.952 1.00 97.62 79 ILE A O 1
ATOM 625 N N . ARG A 1 80 ? -1.058 7.552 -4.899 1.00 97.75 80 ARG A N 1
ATOM 626 C CA . ARG A 1 80 ? -0.526 7.811 -6.239 1.00 97.75 80 ARG A CA 1
ATOM 627 C C . ARG A 1 80 ? 0.469 8.966 -6.258 1.00 97.75 80 ARG A C 1
ATOM 629 O O . ARG A 1 80 ? 1.468 8.867 -6.953 1.00 97.75 80 ARG A O 1
ATOM 636 N N . ARG A 1 81 ? 0.199 10.048 -5.519 1.00 96.88 81 ARG A N 1
ATOM 637 C CA . ARG A 1 81 ? 1.122 11.186 -5.412 1.00 96.88 81 ARG A CA 1
ATOM 638 C C . ARG A 1 81 ? 2.457 10.757 -4.799 1.00 96.88 81 ARG A C 1
ATOM 640 O O . ARG A 1 81 ? 3.486 11.151 -5.330 1.00 96.88 81 ARG A O 1
ATOM 647 N N . GLY A 1 82 ? 2.432 9.942 -3.741 1.00 96.00 82 GLY A N 1
ATOM 648 C CA . GLY A 1 82 ? 3.644 9.388 -3.128 1.00 96.00 82 GLY A CA 1
ATOM 649 C C . GLY A 1 82 ? 4.442 8.525 -4.106 1.00 96.00 82 GLY A C 1
ATOM 650 O O . GLY A 1 82 ? 5.599 8.809 -4.376 1.00 96.00 82 GLY A O 1
ATOM 651 N N . GLU A 1 83 ? 3.798 7.549 -4.748 1.00 97.19 83 GLU A N 1
ATOM 652 C CA . GLU A 1 83 ? 4.480 6.670 -5.712 1.00 97.19 83 GLU A CA 1
ATOM 653 C C . GLU A 1 83 ? 4.993 7.421 -6.957 1.00 97.19 83 GLU A C 1
ATOM 655 O O . GLU A 1 83 ? 6.040 7.078 -7.503 1.00 97.19 83 GLU A O 1
ATOM 660 N N . GLN A 1 84 ? 4.300 8.479 -7.398 1.00 96.25 84 GLN A N 1
ATOM 661 C CA . GLN A 1 84 ? 4.796 9.375 -8.450 1.00 96.25 84 GLN A CA 1
ATOM 662 C C . GLN A 1 84 ? 6.035 10.156 -7.997 1.00 96.25 84 GLN A C 1
ATOM 664 O O . GLN A 1 84 ? 6.999 10.230 -8.755 1.00 96.25 84 GLN A O 1
ATOM 669 N N . ALA A 1 85 ? 6.027 10.716 -6.782 1.00 95.38 85 ALA A N 1
ATOM 670 C CA . ALA A 1 85 ? 7.189 11.403 -6.221 1.00 95.38 85 ALA A CA 1
ATOM 671 C C . ALA A 1 85 ? 8.376 10.440 -6.075 1.00 95.38 85 ALA A C 1
ATOM 673 O O . ALA A 1 85 ? 9.481 10.757 -6.505 1.00 95.38 85 ALA A O 1
ATOM 674 N N . TRP A 1 86 ? 8.127 9.219 -5.588 1.00 94.25 86 TRP A N 1
ATOM 675 C CA . TRP A 1 86 ? 9.155 8.185 -5.477 1.00 94.25 86 TRP A CA 1
ATOM 676 C C . TRP A 1 86 ? 9.767 7.849 -6.838 1.00 94.25 86 TRP A C 1
ATOM 678 O O . TRP A 1 86 ? 10.988 7.798 -6.968 1.00 94.25 86 TRP A O 1
ATOM 688 N N . ALA A 1 87 ? 8.940 7.679 -7.874 1.00 94.56 87 ALA A N 1
ATOM 689 C CA . ALA A 1 87 ? 9.427 7.434 -9.227 1.00 94.56 87 ALA A CA 1
ATOM 690 C C . ALA A 1 87 ? 10.291 8.594 -9.761 1.00 94.56 87 ALA A C 1
ATOM 692 O O . ALA A 1 87 ? 11.318 8.347 -10.387 1.00 94.56 87 ALA A O 1
ATOM 693 N N . GLN A 1 88 ? 9.916 9.844 -9.481 1.00 93.56 88 GLN A N 1
ATOM 694 C CA . GLN A 1 88 ? 10.678 11.030 -9.893 1.00 93.56 88 GLN A CA 1
ATOM 695 C C . GLN A 1 88 ? 12.030 11.147 -9.173 1.00 93.56 88 GLN A C 1
ATOM 697 O O . GLN A 1 88 ? 13.024 11.512 -9.796 1.00 93.56 88 GLN A O 1
ATOM 702 N N . GLU A 1 89 ? 12.077 10.818 -7.881 1.00 93.38 89 GLU A N 1
ATOM 703 C CA . GLU A 1 89 ? 13.298 10.832 -7.062 1.00 93.38 89 GLU A CA 1
ATOM 704 C C . GLU A 1 89 ? 14.258 9.682 -7.407 1.00 93.38 89 GLU A C 1
ATOM 706 O O . GLU A 1 89 ? 15.459 9.781 -7.160 1.00 93.38 89 GLU A O 1
ATOM 711 N N . HIS A 1 90 ? 13.744 8.608 -8.015 1.00 92.62 90 HIS A N 1
ATOM 712 C CA . HIS A 1 90 ? 14.498 7.410 -8.386 1.00 92.62 90 HIS A CA 1
ATOM 713 C C . HIS A 1 90 ? 14.452 7.206 -9.904 1.00 92.62 90 HIS A C 1
ATOM 715 O O . HIS A 1 90 ? 13.740 6.310 -10.368 1.00 92.62 90 HIS A O 1
ATOM 721 N N . PRO A 1 91 ? 15.159 8.032 -10.696 1.00 89.81 91 PRO A N 1
ATOM 722 C CA . PRO A 1 91 ? 15.045 8.024 -12.148 1.00 89.81 91 PRO A CA 1
ATOM 723 C C . PRO A 1 91 ? 15.437 6.674 -12.758 1.00 89.81 91 PRO A C 1
ATOM 725 O O . PRO A 1 91 ? 16.399 6.021 -12.348 1.00 89.81 91 PRO A O 1
ATOM 728 N N . ALA A 1 92 ? 14.676 6.278 -13.771 1.00 95.00 92 ALA A N 1
ATOM 729 C CA . ALA A 1 92 ? 14.909 5.095 -14.582 1.00 95.00 92 ALA A CA 1
ATOM 730 C C . ALA A 1 92 ? 15.672 5.473 -15.866 1.00 95.00 92 ALA A C 1
ATOM 732 O O . ALA A 1 92 ? 15.557 6.593 -16.362 1.00 95.00 92 ALA A O 1
ATOM 733 N N . SER A 1 93 ? 16.468 4.547 -16.405 1.00 96.19 93 SER A N 1
ATOM 734 C CA . SER A 1 93 ? 17.130 4.717 -17.703 1.00 96.19 93 SER A CA 1
ATOM 735 C C . SER A 1 93 ? 16.150 4.620 -18.872 1.00 96.19 93 SER A C 1
ATOM 737 O O . SER A 1 93 ? 16.415 5.175 -19.936 1.00 96.19 93 SER A O 1
ATOM 739 N N . GLU A 1 94 ? 15.018 3.943 -18.675 1.00 97.19 94 GLU A N 1
ATOM 740 C CA . GLU A 1 94 ? 13.932 3.867 -19.644 1.00 97.19 94 GLU A CA 1
ATOM 741 C C . GLU A 1 94 ? 12.572 3.899 -18.940 1.00 97.19 94 GLU A C 1
ATOM 743 O O . GLU A 1 94 ? 12.351 3.178 -17.965 1.00 97.19 94 GLU A O 1
ATOM 748 N N . GLU A 1 95 ? 11.645 4.705 -19.459 1.00 97.44 95 GLU A N 1
ATOM 749 C CA . GLU A 1 95 ? 10.270 4.783 -18.974 1.00 97.44 95 GLU A CA 1
ATOM 750 C C . GLU A 1 95 ? 9.286 4.814 -20.144 1.00 97.44 95 GLU A C 1
ATOM 752 O O . GLU A 1 95 ? 9.468 5.552 -21.113 1.00 97.44 95 GLU A O 1
ATOM 757 N N . GLN A 1 96 ? 8.214 4.031 -20.041 1.00 98.25 96 GLN A N 1
ATOM 758 C CA . GLN A 1 96 ? 7.144 4.004 -21.029 1.00 98.25 96 GLN A CA 1
ATOM 759 C C . GLN A 1 96 ? 5.797 3.839 -20.329 1.00 98.25 96 GLN A C 1
ATOM 761 O O . GLN A 1 96 ? 5.598 2.929 -19.523 1.00 98.25 96 GLN A O 1
ATOM 766 N N . TRP A 1 97 ? 4.843 4.707 -20.654 1.00 98.50 97 TRP A N 1
ATOM 767 C CA . TRP A 1 97 ? 3.458 4.494 -20.252 1.00 98.50 97 TRP A CA 1
ATOM 768 C C . TRP A 1 97 ? 2.825 3.403 -21.103 1.00 98.50 97 TRP A C 1
ATOM 770 O O . TRP A 1 97 ? 3.027 3.342 -22.314 1.00 98.50 97 TRP A O 1
ATOM 780 N N . THR A 1 98 ? 2.026 2.573 -20.449 1.00 98.69 98 THR A N 1
ATOM 781 C CA . THR A 1 98 ? 1.104 1.661 -21.129 1.00 98.69 98 THR A CA 1
ATOM 782 C C . THR A 1 98 ? 0.120 2.435 -22.001 1.00 98.69 98 THR A C 1
ATOM 784 O O . THR A 1 98 ? -0.167 3.609 -21.746 1.00 98.69 98 THR A O 1
ATOM 787 N N . SER A 1 99 ? -0.398 1.786 -23.038 1.00 98.25 99 SER A N 1
ATOM 788 C CA . SER A 1 99 ? -1.278 2.389 -24.044 1.00 98.25 99 SER A CA 1
ATOM 789 C C . SER A 1 99 ? -2.543 3.038 -23.463 1.00 98.25 99 SER A C 1
ATOM 791 O O . SER A 1 99 ? -3.033 4.034 -23.998 1.00 98.25 99 SER A O 1
ATOM 793 N N . ASP A 1 100 ? -3.044 2.525 -22.337 1.00 97.75 100 ASP A N 1
ATOM 794 C CA . ASP A 1 100 ? -4.183 3.079 -21.600 1.00 97.75 100 ASP A CA 1
ATOM 795 C C . ASP A 1 100 ? -3.804 4.215 -20.624 1.00 97.75 100 ASP A C 1
ATOM 797 O O . ASP A 1 100 ? -4.682 4.833 -20.012 1.00 97.75 100 ASP A O 1
ATOM 801 N N . GLY A 1 101 ? -2.509 4.503 -20.467 1.00 98.06 101 GLY A N 1
ATOM 802 C CA . GLY A 1 101 ? -1.954 5.513 -19.570 1.00 98.06 101 GLY A CA 1
ATOM 803 C C . GLY A 1 101 ? -2.071 5.176 -18.081 1.00 98.06 101 GLY A C 1
ATOM 804 O O . GLY A 1 101 ? -1.989 6.085 -17.250 1.00 98.06 101 GLY A O 1
ATOM 805 N N . GLN A 1 102 ? -2.323 3.913 -17.711 1.00 98.12 102 GLN A N 1
ATOM 806 C CA . GLN A 1 102 ? -2.582 3.534 -16.318 1.00 98.12 102 GLN A CA 1
ATOM 807 C C . GLN A 1 102 ? -1.341 3.061 -15.565 1.00 98.12 102 GLN A C 1
ATOM 809 O O . GLN A 1 102 ? -1.245 3.277 -14.354 1.00 98.12 102 GLN A O 1
ATOM 814 N N . TRP A 1 103 ? -0.373 2.483 -16.268 1.00 98.56 103 TRP A N 1
ATOM 815 C CA . TRP A 1 103 ? 0.863 1.972 -15.681 1.00 98.56 103 TRP A CA 1
ATOM 816 C C . TRP A 1 103 ? 2.095 2.583 -16.342 1.00 98.56 103 TRP A C 1
ATOM 818 O O . TRP A 1 103 ? 2.164 2.656 -17.570 1.00 98.56 103 TRP A O 1
ATOM 828 N N . LEU A 1 104 ? 3.063 2.991 -15.523 1.00 98.31 104 LEU A N 1
ATOM 829 C CA . LEU A 1 104 ? 4.381 3.449 -15.950 1.00 98.31 104 LEU A CA 1
ATOM 830 C C . LEU A 1 104 ? 5.358 2.274 -15.850 1.00 98.31 104 LEU A C 1
ATOM 832 O O . LEU A 1 104 ? 5.672 1.839 -14.744 1.00 98.31 104 LEU A O 1
ATOM 836 N N . MET A 1 105 ? 5.811 1.750 -16.984 1.00 98.50 105 MET A N 1
ATOM 837 C CA . MET A 1 105 ? 6.820 0.692 -17.074 1.00 98.50 105 MET A CA 1
ATOM 838 C C . MET A 1 105 ? 8.208 1.317 -17.020 1.00 98.50 105 MET A C 1
ATOM 840 O O . MET A 1 105 ? 8.452 2.320 -17.690 1.00 98.50 105 MET A O 1
ATOM 844 N N . ARG A 1 106 ? 9.096 0.759 -16.193 1.00 97.75 106 ARG A N 1
ATOM 845 C CA . ARG A 1 106 ? 10.376 1.392 -15.845 1.00 97.75 106 ARG A CA 1
ATOM 846 C C . ARG A 1 106 ? 11.518 0.387 -15.873 1.00 97.75 106 ARG A C 1
ATOM 848 O O . ARG A 1 106 ? 11.361 -0.730 -15.366 1.00 97.75 106 ARG A O 1
ATOM 855 N N . ILE A 1 107 ? 12.658 0.810 -16.416 1.00 97.31 107 ILE A N 1
ATOM 856 C CA . ILE A 1 107 ? 13.946 0.115 -16.338 1.00 97.31 107 ILE A CA 1
ATOM 857 C C . ILE A 1 107 ? 14.937 1.035 -15.636 1.00 97.31 107 ILE A C 1
ATOM 859 O O . ILE A 1 107 ? 15.224 2.118 -16.128 1.00 97.31 107 ILE A O 1
ATOM 863 N N . GLY A 1 108 ? 15.464 0.629 -14.490 1.00 90.00 108 GLY A N 1
ATOM 864 C CA . GLY A 1 108 ? 16.382 1.428 -13.687 1.00 90.00 108 GLY A CA 1
ATOM 865 C C . GLY A 1 108 ? 17.062 0.578 -12.623 1.00 90.00 108 GLY A C 1
ATOM 866 O O . GLY A 1 108 ? 17.223 -0.628 -12.793 1.00 90.00 108 GLY A O 1
ATOM 867 N N . ALA A 1 109 ? 17.440 1.202 -11.505 1.00 85.69 109 ALA A N 1
ATOM 868 C CA . ALA A 1 109 ? 17.988 0.469 -10.362 1.00 85.69 109 ALA A CA 1
ATOM 869 C C . ALA A 1 109 ? 16.996 -0.573 -9.806 1.00 85.69 109 ALA A C 1
ATOM 871 O O . ALA A 1 109 ? 17.412 -1.625 -9.333 1.00 85.69 109 ALA A O 1
ATOM 872 N N . ASP A 1 110 ? 15.691 -0.297 -9.911 1.00 85.31 110 ASP A N 1
ATOM 873 C CA . ASP A 1 110 ? 14.620 -1.200 -9.493 1.00 85.31 110 ASP A CA 1
ATOM 874 C C . ASP A 1 110 ? 13.545 -1.292 -10.593 1.00 85.31 110 ASP A C 1
ATOM 876 O O . ASP A 1 110 ? 12.678 -0.426 -10.729 1.00 85.31 110 ASP A O 1
ATOM 880 N N . ASN A 1 111 ? 13.643 -2.326 -11.437 1.00 93.19 111 ASN A N 1
ATOM 881 C CA . ASN A 1 111 ? 12.742 -2.540 -12.575 1.00 93.19 111 ASN A CA 1
ATOM 882 C C . ASN A 1 111 ? 11.350 -2.958 -12.087 1.00 93.19 111 ASN A C 1
ATOM 884 O O . ASN A 1 111 ? 11.213 -4.050 -11.532 1.00 93.19 111 ASN A O 1
ATOM 888 N N . ALA A 1 112 ? 10.323 -2.139 -12.319 1.00 97.19 112 ALA A N 1
ATOM 889 C CA . ALA A 1 112 ? 8.927 -2.510 -12.081 1.00 97.19 112 ALA A CA 1
ATOM 890 C C . ALA A 1 112 ? 7.943 -1.569 -12.793 1.00 97.19 112 ALA A C 1
ATOM 892 O O . ALA A 1 112 ? 8.183 -0.363 -12.894 1.00 97.19 112 ALA A O 1
ATOM 893 N N . ALA A 1 113 ? 6.803 -2.108 -13.232 1.00 98.38 113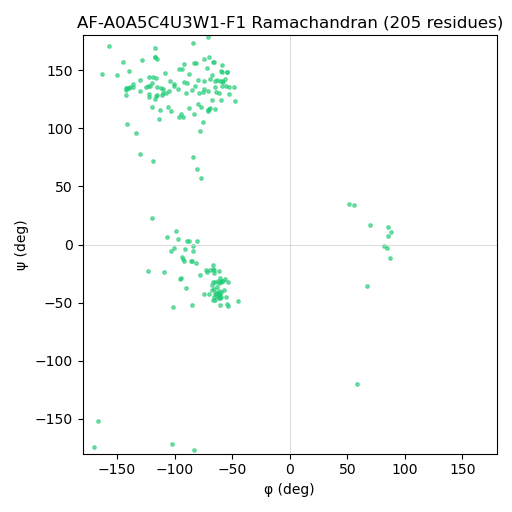 ALA A N 1
ATOM 894 C CA . ALA A 1 113 ? 5.676 -1.298 -13.675 1.00 98.38 113 ALA A CA 1
ATOM 895 C C . ALA A 1 113 ? 4.891 -0.763 -12.465 1.00 98.38 113 ALA A C 1
ATOM 897 O O . ALA A 1 113 ? 4.523 -1.529 -11.571 1.00 98.38 113 ALA A O 1
ATOM 898 N N . LEU A 1 114 ? 4.615 0.543 -12.448 1.00 98.06 114 LEU A N 1
ATOM 899 C CA . LEU A 1 114 ? 3.942 1.248 -11.352 1.00 98.06 114 LEU A CA 1
ATOM 900 C C . LEU A 1 114 ? 2.519 1.697 -11.752 1.00 98.06 114 LEU A C 1
ATOM 902 O O . LEU A 1 114 ? 2.363 2.313 -12.809 1.00 98.06 114 LEU A O 1
ATOM 906 N N . PRO A 1 115 ? 1.481 1.484 -10.917 1.00 98.06 115 PRO A N 1
ATOM 907 C CA . PRO A 1 115 ? 0.086 1.844 -11.214 1.00 98.06 115 PRO A CA 1
ATOM 908 C C . PRO A 1 115 ? -0.207 3.340 -10.974 1.00 98.06 115 PRO A C 1
ATOM 910 O O . PRO A 1 115 ? -0.962 3.719 -10.074 1.00 98.06 115 PRO A O 1
ATOM 913 N N . LEU A 1 116 ? 0.418 4.221 -11.757 1.00 97.81 116 LEU A N 1
ATOM 914 C CA . LEU A 1 116 ? 0.424 5.669 -11.504 1.00 97.81 116 LEU A CA 1
ATOM 915 C C . LEU A 1 116 ? -0.695 6.451 -12.204 1.00 97.81 116 LEU A C 1
ATOM 917 O O . LEU A 1 116 ? -0.913 7.616 -11.870 1.00 97.81 116 LEU A O 1
ATOM 921 N N . GLY A 1 117 ? -1.418 5.859 -13.154 1.00 97.50 117 GLY A N 1
ATOM 922 C CA . GLY A 1 117 ? -2.505 6.543 -13.852 1.00 97.50 117 GLY A CA 1
ATOM 923 C C . GLY A 1 117 ? -3.759 6.697 -12.993 1.00 97.50 117 GLY A C 1
ATOM 924 O O . GLY A 1 117 ? -3.962 6.009 -11.985 1.00 97.50 117 GLY A O 1
ATOM 925 N N . ARG A 1 118 ? -4.619 7.651 -13.362 1.00 96.25 118 ARG A N 1
ATOM 926 C CA . ARG A 1 118 ? -5.776 8.079 -12.550 1.00 96.25 118 ARG A CA 1
ATOM 927 C C . ARG A 1 118 ? -6.771 6.949 -12.257 1.00 96.25 118 ARG A C 1
ATOM 929 O O . ARG A 1 118 ? -7.374 6.946 -11.184 1.00 96.25 118 ARG A O 1
ATOM 936 N N . SER A 1 119 ? -6.907 6.013 -13.188 1.00 95.25 119 SER A N 1
ATOM 937 C CA . SER A 1 119 ? -7.838 4.883 -13.148 1.00 95.25 119 SER A CA 1
ATOM 938 C C . SER A 1 119 ? -7.139 3.546 -12.868 1.00 95.25 119 SER A C 1
ATOM 940 O O . SER A 1 119 ? -7.787 2.495 -12.893 1.00 95.25 119 SER A O 1
ATOM 942 N N . ALA A 1 120 ? -5.836 3.562 -12.570 1.00 94.94 120 ALA A N 1
ATOM 943 C CA . ALA A 1 120 ? -5.129 2.383 -12.091 1.00 94.94 120 ALA A CA 1
ATOM 944 C C . ALA A 1 120 ? -5.776 1.867 -10.790 1.00 94.94 120 ALA A C 1
ATOM 946 O O . ALA A 1 120 ? -6.161 2.656 -9.917 1.00 94.94 120 ALA A O 1
ATOM 947 N N . GLY A 1 121 ? -5.951 0.547 -10.695 1.00 91.62 121 GLY A N 1
ATOM 948 C CA . GLY A 1 121 ? -6.624 -0.128 -9.578 1.00 91.62 121 GLY A CA 1
ATOM 949 C C . GLY A 1 121 ? -8.150 -0.208 -9.676 1.00 91.62 121 GLY A C 1
ATOM 950 O O . GLY A 1 121 ? -8.774 -0.828 -8.818 1.00 91.62 121 GLY A O 1
ATOM 951 N N . VAL A 1 122 ? -8.763 0.386 -10.707 1.00 93.69 122 VAL A N 1
ATOM 952 C CA . VAL A 1 122 ? -10.194 0.187 -11.033 1.00 93.69 122 VAL A CA 1
ATOM 953 C C . VAL A 1 122 ? -10.418 -0.320 -12.456 1.00 93.69 122 VAL A C 1
ATOM 955 O O . VAL A 1 122 ? -11.441 -0.936 -12.733 1.00 93.69 122 VAL A O 1
ATOM 958 N N . THR A 1 123 ? -9.455 -0.090 -13.346 1.00 95.19 123 THR A N 1
ATOM 959 C CA . THR A 1 123 ? -9.408 -0.678 -14.690 1.00 95.19 123 THR A CA 1
ATOM 960 C C . THR A 1 123 ? -8.568 -1.960 -14.679 1.00 95.19 123 THR A C 1
ATOM 962 O O . THR A 1 123 ? -7.670 -2.082 -13.833 1.00 95.19 123 THR A O 1
ATOM 965 N N . PRO A 1 124 ? -8.852 -2.936 -15.564 1.00 96.81 124 PRO A N 1
ATOM 966 C CA . PRO A 1 124 ? -8.009 -4.121 -15.714 1.00 96.81 124 PRO A CA 1
ATOM 967 C C . PRO A 1 124 ? -6.546 -3.731 -15.940 1.00 96.81 124 PRO A C 1
ATOM 969 O O . PRO A 1 124 ? -6.270 -2.816 -16.708 1.00 96.81 124 PRO A O 1
ATOM 972 N N . ALA A 1 125 ? -5.611 -4.403 -15.267 1.00 97.00 125 ALA A N 1
ATOM 973 C CA . ALA A 1 125 ? -4.193 -4.126 -15.469 1.00 97.00 125 ALA A CA 1
ATOM 974 C C . ALA A 1 125 ? -3.740 -4.636 -16.857 1.00 97.00 125 ALA A C 1
ATOM 976 O O . ALA A 1 125 ? -4.025 -5.793 -17.183 1.00 97.00 125 ALA A O 1
ATOM 977 N N . PRO A 1 126 ? -3.013 -3.836 -17.662 1.00 97.69 126 PRO A N 1
ATOM 978 C CA . PRO A 1 126 ? -2.533 -4.213 -18.995 1.00 97.69 126 PRO A CA 1
ATOM 979 C C . PRO A 1 126 ? -1.309 -5.147 -18.911 1.00 97.69 126 PRO A C 1
ATOM 981 O O . PRO A 1 126 ? -0.232 -4.856 -19.425 1.00 97.69 126 PRO A O 1
ATOM 984 N N . LEU A 1 127 ? -1.454 -6.291 -18.232 1.00 98.12 127 LEU A N 1
ATOM 985 C CA . LEU A 1 127 ? -0.343 -7.203 -17.937 1.00 98.12 127 LEU A CA 1
ATOM 986 C C . LEU A 1 127 ? 0.319 -7.774 -19.189 1.00 98.12 127 LEU A C 1
ATOM 988 O O . LEU A 1 127 ? 1.527 -7.972 -19.178 1.00 98.12 127 LEU A O 1
ATOM 992 N N . ALA A 1 128 ? -0.434 -8.005 -20.267 1.00 98.25 128 ALA A N 1
ATOM 993 C CA . ALA A 1 128 ? 0.141 -8.466 -21.530 1.00 98.25 128 ALA A CA 1
ATOM 994 C C . ALA A 1 128 ? 1.163 -7.458 -22.087 1.00 98.25 128 ALA A C 1
ATOM 996 O O . ALA A 1 128 ? 2.279 -7.848 -22.421 1.00 98.25 128 ALA A O 1
ATOM 997 N N . GLU A 1 129 ? 0.810 -6.169 -22.097 1.00 98.62 129 GLU A N 1
ATOM 998 C CA . GLU A 1 129 ? 1.689 -5.082 -22.543 1.00 98.62 129 GLU A CA 1
ATOM 999 C C . GLU A 1 129 ? 2.909 -4.936 -21.618 1.00 98.62 129 GLU A C 1
ATOM 1001 O O . GLU A 1 129 ? 4.041 -4.834 -22.088 1.00 98.62 129 GLU A O 1
ATOM 1006 N N . ILE A 1 130 ? 2.701 -5.017 -20.297 1.00 98.56 130 ILE A N 1
ATOM 1007 C CA . ILE A 1 130 ? 3.785 -4.975 -19.302 1.00 98.56 130 ILE A CA 1
ATOM 1008 C C . ILE A 1 130 ? 4.764 -6.143 -19.494 1.00 98.56 130 ILE A C 1
ATOM 1010 O O . ILE A 1 130 ? 5.981 -5.956 -19.478 1.00 98.56 130 ILE A O 1
ATOM 1014 N N . VAL A 1 131 ? 4.248 -7.359 -19.683 1.00 98.62 131 VAL A N 1
ATOM 1015 C CA . VAL A 1 131 ? 5.057 -8.564 -19.902 1.00 98.62 131 VAL A CA 1
ATOM 1016 C C . VAL A 1 131 ? 5.866 -8.452 -21.191 1.00 98.62 131 VAL A C 1
ATOM 1018 O O . VAL A 1 131 ? 7.055 -8.774 -21.191 1.00 98.62 131 VAL A O 1
ATOM 1021 N N . GLU A 1 132 ? 5.249 -7.983 -22.274 1.00 98.56 132 GLU A N 1
ATOM 1022 C CA . GLU A 1 132 ? 5.925 -7.758 -23.551 1.00 98.56 132 GLU A CA 1
ATOM 1023 C C . GLU A 1 132 ? 7.051 -6.726 -23.418 1.00 98.56 132 GLU A C 1
ATOM 1025 O O . GLU A 1 132 ? 8.172 -6.989 -23.863 1.00 98.56 132 GLU A O 1
ATOM 1030 N N . PHE A 1 133 ? 6.794 -5.606 -22.733 1.00 98.56 133 PHE A N 1
ATOM 1031 C CA . PHE A 1 133 ? 7.789 -4.563 -22.495 1.00 98.56 133 PHE A CA 1
ATOM 1032 C C . PHE A 1 133 ? 9.056 -5.121 -21.839 1.00 98.56 133 PHE A C 1
ATOM 1034 O O . PHE A 1 133 ? 10.147 -4.901 -22.364 1.00 98.56 133 PHE A O 1
ATOM 1041 N N . TYR A 1 134 ? 8.932 -5.874 -20.741 1.00 98.38 134 TYR A N 1
ATOM 1042 C CA . TYR A 1 134 ? 10.094 -6.428 -20.036 1.00 98.38 134 TYR A CA 1
ATOM 1043 C C . TYR A 1 134 ? 10.795 -7.537 -20.827 1.00 98.38 134 TYR A C 1
ATOM 1045 O O . TYR A 1 134 ? 12.024 -7.522 -20.946 1.00 98.38 134 TYR A O 1
ATOM 1053 N N . ARG A 1 135 ? 10.038 -8.453 -21.446 1.00 97.88 135 ARG A N 1
ATOM 1054 C CA . ARG A 1 135 ? 10.616 -9.548 -22.244 1.00 97.88 135 ARG A CA 1
ATOM 1055 C C . ARG A 1 135 ? 11.393 -9.042 -23.454 1.00 97.88 135 ARG A C 1
ATOM 1057 O O . ARG A 1 135 ? 12.452 -9.586 -23.748 1.00 97.88 135 ARG A O 1
ATOM 1064 N N . ALA A 1 136 ? 10.932 -7.972 -24.104 1.00 98.06 136 ALA A N 1
ATOM 1065 C CA . ALA A 1 136 ? 11.653 -7.344 -25.211 1.00 98.06 136 ALA A CA 1
ATOM 1066 C C . ALA A 1 136 ? 13.036 -6.791 -24.802 1.00 98.06 136 ALA A C 1
ATOM 1068 O O . ALA A 1 136 ? 13.916 -6.669 -25.651 1.00 98.06 136 ALA A O 1
ATOM 1069 N N . ARG A 1 137 ? 13.254 -6.504 -23.508 1.00 97.25 137 ARG A N 1
ATOM 1070 C CA . ARG A 1 137 ? 14.566 -6.130 -22.942 1.00 97.25 137 ARG A CA 1
ATOM 1071 C C . ARG A 1 137 ? 15.299 -7.293 -22.261 1.00 97.25 137 ARG A C 1
ATOM 1073 O O . ARG A 1 137 ? 16.297 -7.056 -21.591 1.00 97.25 137 ARG A O 1
ATOM 1080 N N . ASN A 1 138 ? 14.851 -8.539 -22.431 1.00 96.75 138 ASN A N 1
ATOM 1081 C CA . ASN A 1 138 ? 15.394 -9.714 -21.733 1.00 96.75 138 ASN A CA 1
ATOM 1082 C C . ASN A 1 138 ? 15.373 -9.571 -20.197 1.00 96.75 138 ASN A C 1
ATOM 1084 O O . ASN A 1 138 ? 16.267 -10.056 -19.506 1.00 96.75 138 ASN A O 1
ATOM 1088 N N . LEU A 1 139 ? 14.357 -8.889 -19.665 1.00 96.81 139 LEU A N 1
ATOM 1089 C CA . LEU A 1 139 ? 14.133 -8.726 -18.232 1.00 96.81 139 LEU A CA 1
ATOM 1090 C C . LEU A 1 139 ? 12.915 -9.552 -17.794 1.00 96.81 139 LEU A C 1
ATOM 1092 O O . LEU A 1 139 ? 11.962 -9.692 -18.570 1.00 96.81 139 LEU A O 1
ATOM 1096 N N . PRO A 1 140 ? 12.901 -10.076 -16.555 1.00 96.94 140 PRO A N 1
ATOM 1097 C CA . PRO A 1 140 ? 11.703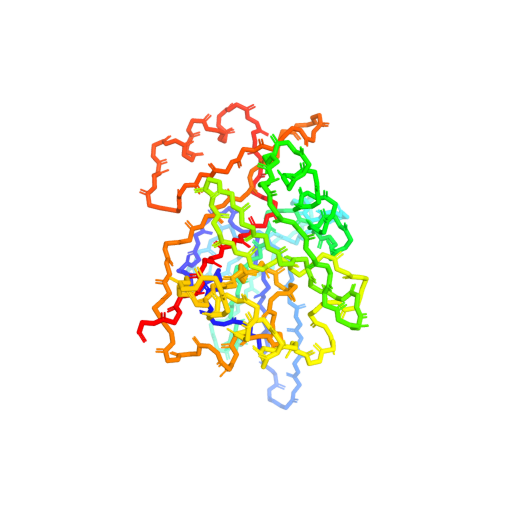 -10.693 -16.007 1.00 96.94 140 PRO A CA 1
ATOM 1098 C C . PRO A 1 140 ? 10.594 -9.635 -15.865 1.00 96.94 140 PRO A C 1
ATOM 1100 O O . PRO A 1 140 ? 10.851 -8.552 -15.327 1.00 96.94 140 PRO A O 1
ATOM 1103 N N . PRO A 1 141 ? 9.360 -9.910 -16.331 1.00 98.06 141 PRO A N 1
ATOM 1104 C CA . PRO A 1 141 ? 8.212 -9.059 -16.050 1.00 98.06 141 PRO A CA 1
ATOM 1105 C C . PRO A 1 141 ? 8.049 -8.816 -14.555 1.00 98.06 141 PRO A C 1
ATOM 1107 O O . PRO A 1 141 ? 8.031 -9.760 -13.765 1.00 98.06 141 PRO A O 1
ATOM 1110 N N . ARG A 1 142 ? 7.908 -7.549 -14.167 1.00 98.19 142 ARG A N 1
ATOM 1111 C CA . ARG A 1 142 ? 7.775 -7.168 -12.762 1.00 98.19 142 ARG A CA 1
ATOM 1112 C C . ARG A 1 142 ? 6.789 -6.023 -12.590 1.00 98.19 142 ARG A C 1
ATOM 1114 O O . ARG A 1 142 ? 6.849 -5.023 -13.304 1.00 98.19 142 ARG A O 1
ATOM 1121 N N . VAL A 1 143 ? 5.884 -6.163 -11.626 1.00 98.06 143 VAL A N 1
ATOM 1122 C CA . VAL A 1 143 ? 4.882 -5.148 -11.270 1.00 98.06 143 VAL A CA 1
ATOM 1123 C C . VAL A 1 143 ? 5.021 -4.758 -9.805 1.00 98.06 143 VAL A C 1
ATOM 1125 O O . VAL A 1 143 ? 5.309 -5.598 -8.955 1.00 98.06 143 VAL A O 1
ATOM 1128 N N . CYS A 1 144 ? 4.787 -3.485 -9.492 1.00 97.81 144 CYS A N 1
ATOM 1129 C CA . CYS A 1 144 ? 4.613 -3.031 -8.119 1.00 97.81 144 CYS A CA 1
ATOM 1130 C C . CYS A 1 144 ? 3.123 -3.056 -7.766 1.00 97.81 144 CYS A C 1
ATOM 1132 O O . CYS A 1 144 ? 2.320 -2.261 -8.262 1.00 97.81 144 CYS A O 1
ATOM 1134 N N . LEU A 1 145 ? 2.745 -3.988 -6.900 1.00 97.69 145 LEU A N 1
ATOM 1135 C CA . LEU A 1 145 ? 1.434 -4.033 -6.279 1.00 97.69 145 LEU A CA 1
ATOM 1136 C C . LEU A 1 145 ? 1.417 -2.989 -5.165 1.00 97.69 145 LEU A C 1
ATOM 1138 O O . LEU A 1 145 ? 1.900 -3.228 -4.067 1.00 97.69 145 LEU A O 1
ATOM 1142 N N . VAL A 1 146 ? 0.880 -1.810 -5.453 1.00 97.69 146 VAL A N 1
ATOM 1143 C CA . VAL A 1 146 ? 0.696 -0.741 -4.461 1.00 97.69 146 VAL A CA 1
ATOM 1144 C C . VAL A 1 146 ? -0.668 -0.914 -3.785 1.00 97.69 146 VAL A C 1
ATOM 1146 O O . VAL A 1 146 ? -1.658 -1.201 -4.465 1.00 97.69 146 VAL A O 1
ATOM 1149 N N . GLU A 1 147 ? -0.763 -0.723 -2.464 1.00 96.06 147 GLU A N 1
ATOM 1150 C CA . GLU A 1 147 ? -2.008 -0.873 -1.698 1.00 96.06 147 GLU A CA 1
ATOM 1151 C C . GLU A 1 147 ? -3.173 -0.137 -2.390 1.00 96.06 147 GLU A C 1
ATOM 1153 O O . GLU A 1 147 ? -3.121 1.066 -2.654 1.00 96.06 147 GLU A O 1
ATOM 1158 N N . ARG A 1 148 ? -4.247 -0.879 -2.696 1.00 94.38 148 ARG A N 1
ATOM 1159 C CA . ARG A 1 148 ? -5.429 -0.467 -3.488 1.00 94.38 148 ARG A CA 1
ATOM 1160 C C . ARG A 1 148 ? -5.191 -0.193 -4.976 1.00 94.38 148 ARG A C 1
ATOM 1162 O O . ARG A 1 148 ? -6.082 -0.507 -5.757 1.00 94.38 148 ARG A O 1
ATOM 1169 N N . LEU A 1 149 ? -4.056 0.370 -5.389 1.00 97.25 149 LEU A N 1
ATOM 1170 C CA . LEU A 1 149 ? -3.803 0.689 -6.804 1.00 97.25 149 LEU A CA 1
ATOM 1171 C C . LEU A 1 149 ? -3.403 -0.541 -7.637 1.00 97.25 149 LEU A C 1
ATOM 1173 O O . LEU A 1 149 ? -3.681 -0.586 -8.829 1.00 97.25 149 LEU A O 1
ATOM 1177 N N . GLY A 1 150 ? -2.815 -1.561 -7.009 1.00 95.69 150 GLY A N 1
ATOM 1178 C CA . GLY A 1 150 ? -2.481 -2.846 -7.633 1.00 95.69 150 GLY A CA 1
ATOM 1179 C C . GLY A 1 150 ? -3.611 -3.881 -7.602 1.00 95.69 150 GLY A C 1
ATOM 1180 O O . GLY A 1 150 ? -3.415 -5.005 -8.055 1.00 95.69 150 GLY A O 1
ATOM 1181 N N . ALA A 1 151 ? -4.795 -3.537 -7.079 1.00 94.00 151 ALA A N 1
ATOM 1182 C CA . ALA A 1 151 ? -5.860 -4.506 -6.795 1.00 94.00 151 ALA A CA 1
ATOM 1183 C C . ALA A 1 151 ? -6.372 -5.262 -8.035 1.00 94.00 151 ALA A C 1
ATOM 1185 O O . ALA A 1 151 ? -6.829 -6.395 -7.911 1.00 94.00 151 ALA A O 1
ATOM 1186 N N . THR A 1 152 ? -6.306 -4.649 -9.220 1.00 95.69 152 THR A N 1
ATOM 1187 C CA . THR A 1 152 ? -6.715 -5.284 -10.482 1.00 95.69 152 THR A CA 1
ATOM 1188 C C . THR A 1 152 ? -5.611 -6.114 -11.127 1.00 95.69 152 THR A C 1
ATOM 1190 O O . THR A 1 152 ? -5.916 -6.901 -12.013 1.00 95.69 152 THR A O 1
ATOM 1193 N N . ALA A 1 153 ? -4.355 -5.973 -10.690 1.00 96.56 153 ALA A N 1
ATOM 1194 C CA . ALA A 1 153 ? -3.245 -6.823 -11.119 1.00 96.56 153 ALA A CA 1
ATOM 1195 C C . ALA A 1 153 ? -3.085 -8.052 -10.211 1.00 96.56 153 ALA A C 1
ATOM 1197 O O . ALA A 1 153 ? -2.813 -9.135 -10.715 1.00 96.56 153 ALA A O 1
ATOM 1198 N N . GLU A 1 154 ? -3.302 -7.896 -8.897 1.00 95.94 154 GLU A N 1
ATOM 1199 C CA . GLU A 1 154 ? -3.067 -8.928 -7.868 1.00 95.94 154 GLU A CA 1
ATOM 1200 C C . GLU A 1 154 ? -3.590 -10.334 -8.242 1.00 95.94 154 GLU A C 1
ATOM 1202 O O . GLU A 1 154 ? -2.804 -11.276 -8.162 1.00 95.94 154 GLU A O 1
ATOM 1207 N N . PRO A 1 155 ? -4.842 -10.532 -8.713 1.00 95.25 155 PRO A N 1
ATOM 1208 C CA . PRO A 1 155 ? -5.343 -11.875 -9.031 1.00 95.25 155 PRO A CA 1
ATOM 1209 C C . PRO A 1 155 ? -4.643 -12.554 -10.215 1.00 95.25 155 PRO A C 1
ATOM 1211 O O . PRO A 1 155 ? -4.727 -13.770 -10.358 1.00 95.25 155 PRO A O 1
ATOM 1214 N N . HIS A 1 156 ? -4.002 -11.773 -11.084 1.00 96.06 156 HIS A N 1
ATOM 1215 C CA . HIS A 1 156 ? -3.400 -12.231 -12.336 1.00 96.06 156 HIS A CA 1
ATOM 1216 C C . HIS A 1 156 ? -1.884 -12.428 -12.246 1.00 96.06 156 HIS A C 1
ATOM 1218 O O . HIS A 1 156 ? -1.274 -12.852 -13.221 1.00 96.06 156 HIS A O 1
ATOM 1224 N N . VAL A 1 157 ? -1.292 -12.103 -11.097 1.00 96.44 157 VAL A N 1
ATOM 1225 C CA . VAL A 1 157 ? 0.124 -12.343 -10.784 1.00 96.44 157 VAL A CA 1
ATOM 1226 C C . VAL A 1 157 ? 0.262 -13.250 -9.559 1.00 96.44 157 VAL A C 1
ATOM 1228 O O . VAL A 1 157 ? 1.259 -13.210 -8.849 1.00 96.44 157 VAL A O 1
ATOM 1231 N N . ALA A 1 158 ? -0.770 -14.042 -9.261 1.00 92.25 158 ALA A N 1
ATOM 1232 C CA . ALA A 1 158 ? -0.798 -14.913 -8.086 1.00 92.25 158 ALA A CA 1
ATOM 1233 C C . ALA A 1 158 ? 0.195 -16.087 -8.180 1.00 92.25 158 ALA A C 1
ATOM 1235 O O . ALA A 1 158 ? 0.562 -16.658 -7.159 1.00 92.25 158 ALA A O 1
ATOM 1236 N N . ASP A 1 159 ? 0.601 -16.450 -9.397 1.00 94.81 159 ASP A N 1
ATOM 1237 C CA . ASP A 1 159 ? 1.632 -17.438 -9.715 1.00 94.81 159 ASP A CA 1
ATOM 1238 C C . ASP A 1 159 ? 3.038 -16.826 -9.843 1.00 94.81 159 ASP A C 1
ATOM 1240 O O . ASP A 1 159 ? 4.007 -17.556 -10.036 1.00 94.81 159 ASP A O 1
ATOM 1244 N N . TRP A 1 160 ? 3.164 -15.500 -9.733 1.00 97.56 160 TRP A N 1
ATOM 1245 C CA . TRP A 1 160 ? 4.450 -14.805 -9.748 1.00 97.56 160 TRP A CA 1
ATOM 1246 C C . TRP A 1 160 ? 5.082 -14.828 -8.355 1.00 97.56 160 TRP A C 1
ATOM 1248 O O . TRP A 1 160 ? 4.395 -14.929 -7.336 1.00 97.56 160 TRP A O 1
ATOM 1258 N N . GLU A 1 161 ? 6.404 -14.685 -8.294 1.00 97.38 161 GLU A N 1
ATOM 1259 C CA . GLU A 1 161 ? 7.109 -14.574 -7.022 1.00 97.38 161 GLU A CA 1
ATOM 1260 C C . GLU A 1 161 ? 6.784 -13.228 -6.368 1.00 97.38 161 GLU A C 1
ATOM 1262 O O . GLU A 1 161 ? 7.091 -12.158 -6.906 1.00 97.38 161 GLU A O 1
ATOM 1267 N N . LEU A 1 162 ? 6.140 -13.283 -5.201 1.00 95.81 162 LEU A N 1
ATOM 1268 C CA . LEU A 1 162 ? 5.800 -12.108 -4.412 1.00 95.81 162 LEU A CA 1
ATOM 1269 C C . LEU A 1 162 ? 6.966 -11.751 -3.488 1.00 95.81 162 LEU A C 1
ATOM 1271 O O . LEU A 1 162 ? 7.315 -12.508 -2.585 1.00 95.81 162 LEU A O 1
ATOM 1275 N N . GLY A 1 163 ? 7.528 -10.567 -3.698 1.00 94.50 163 GLY A N 1
ATOM 1276 C CA . GLY A 1 163 ? 8.580 -10.017 -2.863 1.00 94.50 163 GLY A CA 1
ATOM 1277 C C . GLY A 1 163 ? 8.098 -9.581 -1.479 1.00 94.50 163 GLY A C 1
ATOM 1278 O O . GLY A 1 163 ? 6.910 -9.627 -1.124 1.00 94.50 163 GLY A O 1
ATOM 1279 N N . GLU A 1 164 ? 9.067 -9.111 -0.703 1.00 94.19 164 GLU A N 1
ATOM 1280 C CA . GLU A 1 164 ? 8.839 -8.569 0.625 1.00 94.19 164 GLU A CA 1
ATOM 1281 C C . GLU A 1 164 ? 7.897 -7.355 0.610 1.00 94.19 164 GLU A C 1
ATOM 1283 O O . GLU A 1 164 ? 7.824 -6.588 -0.355 1.00 94.19 164 GLU A O 1
ATOM 1288 N N . GLU A 1 165 ? 7.145 -7.194 1.697 1.00 96.00 165 GLU A N 1
ATOM 1289 C CA . GLU A 1 165 ? 6.306 -6.022 1.902 1.00 96.00 165 GLU A CA 1
ATOM 1290 C C . GLU A 1 165 ? 7.144 -4.814 2.290 1.00 96.00 165 GLU A C 1
ATOM 1292 O O . GLU A 1 165 ? 7.956 -4.872 3.204 1.00 96.00 165 GLU A O 1
ATOM 1297 N N . THR A 1 166 ? 6.904 -3.695 1.622 1.00 96.94 166 THR A N 1
ATOM 1298 C CA . THR A 1 166 ? 7.484 -2.402 1.969 1.00 96.94 166 THR A CA 1
ATOM 1299 C C . THR A 1 166 ? 6.390 -1.497 2.518 1.00 96.94 166 THR A C 1
ATOM 1301 O O . THR A 1 166 ? 5.336 -1.335 1.894 1.00 96.94 166 THR A O 1
ATOM 1304 N N . LEU A 1 167 ? 6.643 -0.879 3.667 1.00 97.56 167 LEU A N 1
ATOM 1305 C CA . LEU A 1 167 ? 5.831 0.194 4.224 1.00 97.56 167 LEU A CA 1
ATOM 1306 C C . LEU A 1 167 ? 6.367 1.528 3.705 1.00 97.56 167 LEU A C 1
ATOM 1308 O O . LEU A 1 167 ? 7.561 1.811 3.790 1.00 97.56 167 LEU A O 1
ATOM 1312 N N . VAL A 1 168 ? 5.466 2.357 3.187 1.00 98.00 168 VAL A N 1
ATOM 1313 C CA . VAL A 1 168 ? 5.743 3.756 2.866 1.00 98.00 168 VAL A CA 1
ATOM 1314 C C . VAL A 1 168 ? 5.322 4.593 4.063 1.00 98.00 168 VAL A C 1
ATOM 1316 O O . VAL A 1 168 ? 4.134 4.688 4.391 1.00 98.00 168 VAL A O 1
ATOM 1319 N N . MET A 1 169 ? 6.312 5.173 4.726 1.00 97.94 169 MET A N 1
ATOM 1320 C CA . MET A 1 169 ? 6.190 5.998 5.918 1.00 97.94 169 MET A CA 1
ATOM 1321 C C . MET A 1 169 ? 6.287 7.471 5.516 1.00 97.94 169 MET A C 1
ATOM 1323 O O . MET A 1 169 ? 7.140 7.815 4.704 1.00 97.94 169 MET A O 1
ATOM 1327 N N . LEU A 1 170 ? 5.432 8.335 6.066 1.00 96.81 170 LEU A N 1
ATOM 1328 C CA . LEU A 1 170 ? 5.483 9.783 5.836 1.00 96.81 170 LEU A CA 1
ATOM 1329 C C . LEU A 1 170 ? 5.707 10.535 7.145 1.00 96.81 170 LEU A C 1
ATOM 1331 O O . LEU A 1 170 ? 5.069 10.200 8.144 1.00 96.81 170 LEU A O 1
ATOM 1335 N N . ASP A 1 171 ? 6.548 11.564 7.125 1.00 94.88 171 ASP A N 1
ATOM 1336 C CA . ASP A 1 171 ? 6.625 12.541 8.214 1.00 94.88 171 ASP A CA 1
ATOM 1337 C C . ASP A 1 171 ? 5.543 13.636 8.081 1.00 94.88 171 ASP A C 1
ATOM 1339 O O . ASP A 1 171 ? 4.696 13.616 7.181 1.00 94.88 171 ASP A O 1
ATOM 1343 N N . GLU A 1 172 ? 5.560 14.615 8.989 1.00 91.25 172 GLU A N 1
ATOM 1344 C CA . GLU A 1 172 ? 4.622 15.745 8.971 1.00 91.25 172 GLU A CA 1
ATOM 1345 C C . GLU A 1 172 ? 4.782 16.678 7.759 1.00 91.25 172 GLU A C 1
ATOM 1347 O O . GLU A 1 172 ? 3.822 17.345 7.365 1.00 91.25 172 GLU A O 1
ATOM 1352 N N . SER A 1 173 ? 5.971 16.711 7.151 1.00 91.69 173 SER A N 1
ATOM 1353 C CA . SER A 1 173 ? 6.256 17.490 5.943 1.00 91.69 173 SER A CA 1
ATOM 1354 C C . SER A 1 173 ? 5.792 16.778 4.666 1.00 91.69 173 SER A C 1
ATOM 1356 O O . SER A 1 173 ? 5.634 17.410 3.619 1.00 91.69 173 SER A O 1
ATOM 1358 N N . GLY A 1 174 ? 5.516 15.474 4.762 1.00 89.44 174 GLY A N 1
ATOM 1359 C CA . GLY A 1 174 ? 5.205 14.598 3.641 1.00 89.44 174 GLY A CA 1
ATOM 1360 C C . GLY A 1 174 ? 6.440 13.964 3.002 1.00 89.44 174 GLY A C 1
ATOM 1361 O O . GLY A 1 174 ? 6.302 13.365 1.934 1.00 89.44 174 GLY A O 1
ATOM 1362 N N . ALA A 1 175 ? 7.616 14.073 3.628 1.00 91.88 175 ALA A N 1
ATOM 1363 C CA . ALA A 1 175 ? 8.799 13.339 3.208 1.00 91.88 175 ALA A CA 1
ATOM 1364 C C . ALA A 1 175 ? 8.557 11.842 3.397 1.00 91.88 175 ALA A C 1
ATOM 1366 O O . ALA A 1 175 ? 8.019 11.406 4.419 1.00 91.88 175 ALA A O 1
ATOM 1367 N N . GLN A 1 176 ? 8.937 11.062 2.389 1.00 95.25 176 GLN A N 1
ATOM 1368 C CA . GLN A 1 176 ? 8.664 9.635 2.346 1.00 95.25 176 GLN A CA 1
ATOM 1369 C C . GLN A 1 176 ? 9.897 8.804 2.671 1.00 95.25 176 GLN A C 1
ATOM 1371 O O . GLN A 1 176 ? 11.002 9.096 2.219 1.00 95.25 176 GLN A O 1
ATOM 1376 N N . PHE A 1 177 ? 9.678 7.725 3.413 1.00 96.75 177 PHE A N 1
ATOM 1377 C CA . PHE A 1 177 ? 10.678 6.706 3.682 1.00 96.75 177 PHE A CA 1
ATOM 1378 C C . PHE A 1 177 ? 10.092 5.324 3.399 1.00 96.75 177 PHE A C 1
ATOM 1380 O O . PHE A 1 177 ? 8.971 5.016 3.807 1.00 96.75 177 PHE A O 1
ATOM 1387 N N . HIS A 1 178 ? 10.832 4.504 2.659 1.00 96.56 178 HIS A N 1
ATOM 1388 C CA . HIS A 1 178 ? 10.418 3.161 2.270 1.00 96.56 178 HIS A CA 1
ATOM 1389 C C . HIS A 1 178 ? 11.212 2.165 3.105 1.00 96.56 178 HIS A C 1
ATOM 1391 O O . HIS A 1 178 ? 12.434 2.128 3.014 1.00 96.56 178 HIS A O 1
ATOM 1397 N N . VAL A 1 179 ? 10.519 1.370 3.912 1.00 97.44 179 VAL A N 1
ATOM 1398 C CA . VAL A 1 179 ? 11.135 0.437 4.860 1.00 97.44 179 VAL A CA 1
ATOM 1399 C C . VAL A 1 179 ? 10.510 -0.941 4.708 1.00 97.44 179 VAL A C 1
ATOM 1401 O O . VAL A 1 179 ? 9.311 -1.069 4.450 1.00 97.44 179 VAL A O 1
ATOM 1404 N N . SER A 1 180 ? 11.330 -1.979 4.821 1.00 96.38 180 SER A N 1
ATOM 1405 C CA . SER A 1 180 ? 10.847 -3.354 4.811 1.00 96.38 180 SER A CA 1
ATOM 1406 C C . SER A 1 180 ? 9.924 -3.620 6.007 1.00 96.38 180 SER A C 1
ATOM 1408 O O . SER A 1 180 ? 10.171 -3.152 7.114 1.00 96.38 180 SER A O 1
ATOM 1410 N N . ALA A 1 181 ? 8.861 -4.398 5.804 1.00 93.81 181 ALA A N 1
ATOM 1411 C CA . ALA A 1 181 ? 7.977 -4.828 6.882 1.00 93.81 181 ALA A CA 1
ATOM 1412 C C . ALA A 1 181 ? 8.663 -5.760 7.892 1.00 93.81 181 ALA A C 1
ATOM 1414 O O . ALA A 1 181 ? 8.173 -5.873 9.015 1.00 93.81 181 ALA A O 1
ATOM 1415 N N . SER A 1 182 ? 9.755 -6.432 7.507 1.00 94.88 182 SER A N 1
ATOM 1416 C CA . SER A 1 182 ? 10.533 -7.270 8.427 1.00 94.88 182 SER A CA 1
ATOM 1417 C C . SER A 1 182 ? 11.568 -6.484 9.232 1.00 94.88 182 SER A C 1
ATOM 1419 O O . SER A 1 182 ? 12.048 -6.990 10.245 1.00 94.88 182 SER A O 1
ATOM 1421 N N . ASP A 1 183 ? 11.874 -5.245 8.836 1.00 97.19 183 ASP A N 1
ATOM 1422 C CA . ASP A 1 183 ? 12.799 -4.366 9.549 1.00 97.19 183 ASP A CA 1
ATOM 1423 C C . ASP A 1 183 ? 12.074 -3.628 10.687 1.00 97.19 183 ASP A C 1
ATOM 1425 O O . ASP A 1 183 ? 11.692 -2.458 10.596 1.00 97.19 183 ASP A O 1
ATOM 1429 N N . THR A 1 184 ? 11.802 -4.367 11.764 1.00 95.12 184 THR A N 1
ATOM 1430 C CA . THR A 1 184 ? 11.035 -3.860 12.907 1.00 95.12 184 THR A CA 1
ATOM 1431 C C . THR A 1 184 ? 11.771 -2.765 13.674 1.00 95.12 184 THR A C 1
ATOM 1433 O O . THR A 1 184 ? 11.119 -1.856 14.181 1.00 95.12 184 THR A O 1
ATOM 1436 N N . GLU A 1 185 ? 13.105 -2.827 13.735 1.00 97.69 185 GLU A N 1
ATOM 1437 C CA . GLU A 1 185 ? 13.937 -1.827 14.417 1.00 97.69 185 GLU A CA 1
ATOM 1438 C C . GLU A 1 185 ? 13.853 -0.474 13.701 1.00 97.69 185 GLU A C 1
ATOM 1440 O O . GLU A 1 185 ? 13.570 0.553 14.324 1.00 97.69 185 GLU A O 1
ATOM 1445 N N . GLU A 1 186 ? 13.995 -0.468 12.373 1.00 97.81 186 GLU A N 1
ATOM 1446 C CA . GLU A 1 186 ? 13.869 0.753 11.581 1.00 97.81 186 GLU A CA 1
ATOM 1447 C C . GLU A 1 186 ? 12.441 1.314 11.625 1.00 97.81 186 GLU A C 1
ATOM 1449 O O . GLU A 1 186 ? 12.235 2.527 11.731 1.00 97.81 186 GLU A O 1
ATOM 1454 N N . LEU A 1 187 ? 11.429 0.442 11.601 1.00 96.06 187 LEU A N 1
ATOM 1455 C CA . LEU A 1 187 ? 10.032 0.848 11.752 1.00 96.06 187 LEU A CA 1
ATOM 1456 C C . LEU A 1 187 ? 9.758 1.534 13.094 1.00 96.06 187 LEU A C 1
ATOM 1458 O O . LEU A 1 187 ? 9.026 2.528 13.130 1.00 96.06 187 LEU A O 1
ATOM 1462 N N . GLU A 1 188 ? 10.312 1.019 14.191 1.00 96.00 188 GLU A N 1
ATOM 1463 C CA . GLU A 1 188 ? 10.214 1.641 15.514 1.00 96.00 188 GLU A CA 1
ATOM 1464 C C . GLU A 1 188 ? 10.925 2.995 15.536 1.00 96.00 188 GLU A C 1
ATOM 1466 O O . GLU A 1 188 ? 10.304 3.998 15.897 1.00 96.00 188 GLU A O 1
ATOM 1471 N N . ARG A 1 189 ? 12.158 3.059 15.023 1.00 97.75 189 ARG A N 1
ATOM 1472 C CA . ARG A 1 189 ? 12.931 4.303 14.920 1.00 97.75 189 ARG A CA 1
ATOM 1473 C C . ARG A 1 189 ? 12.181 5.390 14.145 1.00 97.75 189 ARG A C 1
ATOM 1475 O O . ARG A 1 189 ? 12.132 6.542 14.573 1.00 97.75 189 ARG A O 1
ATOM 1482 N N . LEU A 1 190 ? 11.578 5.046 13.007 1.00 97.62 190 LEU A N 1
ATOM 1483 C CA . LEU A 1 190 ? 10.794 5.984 12.197 1.00 97.62 190 LEU A CA 1
ATOM 1484 C C . LEU A 1 190 ? 9.556 6.484 12.956 1.00 97.62 190 LEU A C 1
ATOM 1486 O O . LEU A 1 190 ? 9.257 7.679 12.931 1.00 97.62 190 LEU A O 1
ATOM 1490 N N . ARG A 1 191 ? 8.852 5.599 13.671 1.00 95.31 191 ARG A N 1
ATOM 1491 C CA . ARG A 1 191 ? 7.686 5.979 14.487 1.00 95.31 191 ARG A CA 1
ATOM 1492 C C . ARG A 1 191 ? 8.064 6.940 15.612 1.00 95.31 191 ARG A C 1
ATOM 1494 O O . ARG A 1 191 ? 7.345 7.912 15.831 1.00 95.31 191 ARG A O 1
ATO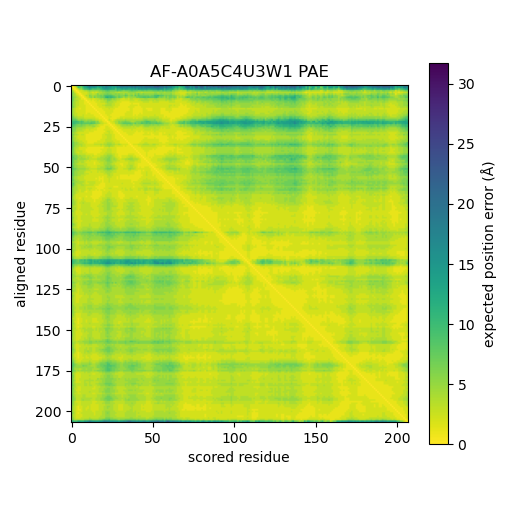M 1501 N N . GLU A 1 192 ? 9.188 6.711 16.287 1.00 96.44 192 GLU A N 1
ATOM 1502 C CA . GLU A 1 192 ? 9.718 7.622 17.313 1.00 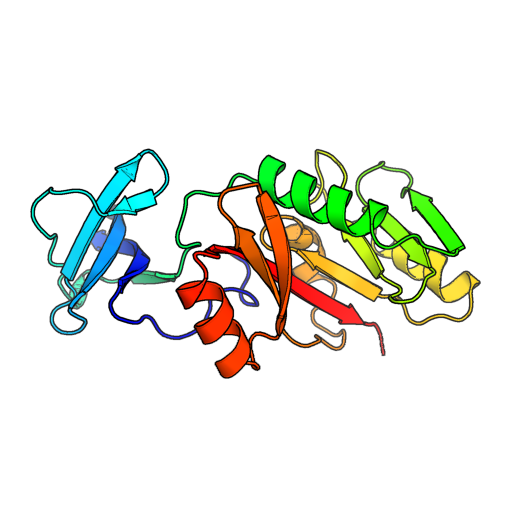96.44 192 GLU A CA 1
ATOM 1503 C C . GLU A 1 192 ? 10.066 9.004 16.743 1.00 96.44 192 GLU A C 1
ATOM 1505 O O . GLU A 1 192 ? 9.905 10.019 17.420 1.00 96.44 192 GLU A O 1
ATOM 1510 N N . GLN A 1 193 ? 10.470 9.057 15.472 1.00 96.31 193 GLN A N 1
ATOM 1511 C CA . GLN A 1 193 ? 10.722 10.297 14.732 1.00 96.31 193 GLN A CA 1
ATOM 1512 C C . GLN A 1 193 ? 9.450 10.962 14.188 1.00 96.31 193 GLN A C 1
ATOM 1514 O O . GLN A 1 193 ? 9.529 11.987 13.516 1.00 96.31 193 GLN A O 1
ATOM 1519 N N . GLY A 1 194 ? 8.272 10.406 14.481 1.00 95.50 194 GLY A N 1
ATOM 1520 C CA . GLY A 1 194 ? 6.988 10.960 14.064 1.00 95.50 194 GLY A CA 1
ATOM 1521 C C . GLY A 1 194 ? 6.538 10.537 12.667 1.00 95.50 194 GLY A C 1
ATOM 1522 O O . GLY A 1 194 ? 5.510 11.029 12.197 1.00 95.50 194 GLY A O 1
ATOM 1523 N N . PHE A 1 195 ? 7.240 9.609 12.009 1.00 97.25 195 PHE A N 1
ATOM 1524 C CA . PHE A 1 195 ? 6.747 9.035 10.764 1.00 97.25 195 PHE A CA 1
ATOM 1525 C C . PHE A 1 195 ? 5.522 8.155 11.018 1.00 97.25 195 PHE A C 1
ATOM 1527 O O . PHE A 1 195 ? 5.444 7.382 11.976 1.00 97.25 195 PHE A O 1
ATOM 1534 N N . VAL A 1 196 ? 4.570 8.217 10.094 1.00 95.56 196 VAL A N 1
ATOM 1535 C CA . VAL A 1 196 ? 3.335 7.440 10.137 1.00 95.56 196 VAL A CA 1
ATOM 1536 C C . VAL A 1 196 ? 3.205 6.612 8.869 1.00 95.56 196 VAL A C 1
ATOM 1538 O O . VAL A 1 196 ? 3.415 7.101 7.760 1.00 95.56 196 VAL A O 1
ATOM 1541 N N . GLU A 1 197 ? 2.810 5.351 9.028 1.00 96.62 197 GLU A N 1
ATOM 1542 C CA . GLU A 1 197 ? 2.542 4.467 7.896 1.00 96.62 197 GLU A CA 1
ATOM 1543 C C . GLU A 1 197 ? 1.421 5.043 7.016 1.00 96.62 197 GLU A C 1
ATOM 1545 O O . GLU A 1 197 ? 0.306 5.306 7.479 1.00 96.62 197 GLU A O 1
ATOM 1550 N N . HIS A 1 198 ? 1.713 5.225 5.731 1.00 97.38 198 HIS A N 1
ATOM 1551 C CA . HIS A 1 198 ? 0.797 5.801 4.755 1.00 97.38 198 HIS A CA 1
ATOM 1552 C C . HIS A 1 198 ? 0.150 4.716 3.888 1.00 97.38 198 HIS A C 1
ATOM 1554 O O . HIS A 1 198 ? -1.075 4.629 3.799 1.00 97.38 198 HIS A O 1
ATOM 1560 N N . HIS A 1 199 ? 0.953 3.861 3.265 1.00 97.50 199 HIS A N 1
ATOM 1561 C CA . HIS A 1 199 ? 0.477 2.705 2.506 1.00 97.50 199 HIS A CA 1
ATOM 1562 C C . HIS A 1 199 ? 1.575 1.655 2.398 1.00 97.50 199 HIS A C 1
ATOM 1564 O O . HIS A 1 199 ? 2.718 1.908 2.770 1.00 97.50 199 HIS A O 1
ATOM 1570 N N . ARG A 1 200 ? 1.221 0.475 1.896 1.00 97.44 200 ARG A N 1
ATOM 1571 C CA . ARG A 1 200 ? 2.173 -0.607 1.648 1.00 97.44 200 ARG A CA 1
ATOM 1572 C C . ARG A 1 200 ? 2.289 -0.918 0.163 1.00 97.44 200 ARG A C 1
ATOM 1574 O O . ARG A 1 200 ? 1.387 -0.609 -0.620 1.00 97.44 200 ARG A O 1
ATOM 1581 N N . ARG A 1 201 ? 3.387 -1.554 -0.221 1.00 97.38 201 ARG A N 1
ATOM 1582 C CA . ARG A 1 201 ? 3.588 -2.080 -1.571 1.00 97.38 201 ARG A CA 1
ATOM 1583 C C . ARG A 1 201 ? 4.386 -3.378 -1.539 1.00 97.38 201 ARG A C 1
ATOM 1585 O O . ARG A 1 201 ? 5.101 -3.644 -0.578 1.00 97.38 201 ARG A O 1
ATOM 1592 N N . ARG A 1 202 ? 4.245 -4.184 -2.585 1.00 97.00 202 ARG A N 1
ATOM 1593 C CA . ARG A 1 202 ? 5.016 -5.409 -2.834 1.00 97.00 202 ARG A CA 1
ATOM 1594 C C . ARG A 1 202 ? 5.352 -5.481 -4.310 1.00 97.00 202 ARG A C 1
ATOM 1596 O O . ARG A 1 202 ? 4.558 -5.046 -5.141 1.00 97.00 202 ARG A O 1
ATOM 1603 N N . TYR A 1 203 ? 6.482 -6.079 -4.648 1.00 96.88 203 TYR A N 1
ATOM 1604 C CA . TYR A 1 203 ? 6.767 -6.426 -6.035 1.00 96.88 203 TYR A CA 1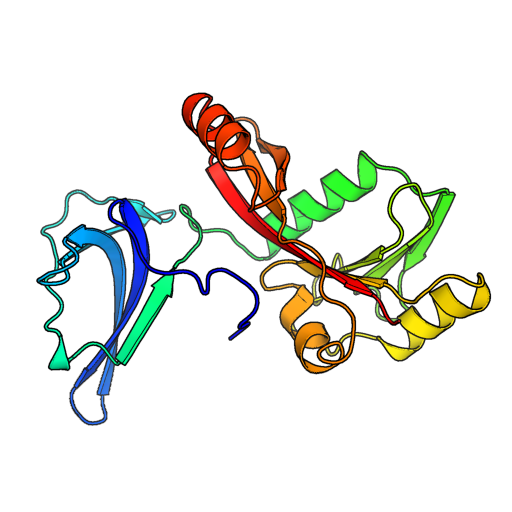
ATOM 1605 C C . TYR A 1 203 ? 6.296 -7.846 -6.325 1.00 96.88 203 TYR A C 1
ATOM 1607 O O . TYR A 1 203 ? 6.473 -8.722 -5.488 1.00 96.88 203 TYR A O 1
ATOM 1615 N N . ALA A 1 204 ? 5.723 -8.072 -7.502 1.00 97.75 204 ALA A N 1
ATOM 1616 C CA . ALA A 1 204 ? 5.503 -9.409 -8.038 1.00 97.75 204 ALA A CA 1
ATOM 1617 C C . ALA A 1 204 ? 6.349 -9.566 -9.303 1.00 97.75 204 ALA A C 1
ATOM 1619 O O . ALA A 1 204 ? 6.285 -8.707 -10.190 1.00 97.75 204 ALA A O 1
ATOM 1620 N N . THR A 1 205 ? 7.129 -10.641 -9.378 1.00 97.88 205 THR A N 1
ATOM 1621 C CA . THR A 1 205 ? 8.078 -10.908 -10.465 1.00 97.88 205 THR A CA 1
ATOM 1622 C C . THR A 1 205 ? 7.752 -12.242 -11.121 1.00 97.88 205 THR A C 1
ATOM 1624 O O . THR A 1 205 ? 7.660 -13.263 -10.444 1.00 97.88 205 THR A O 1
ATOM 1627 N N . SER A 1 206 ? 7.586 -12.247 -12.440 1.00 96.81 206 SER A N 1
ATOM 1628 C CA . SER A 1 206 ? 7.454 -13.488 -13.201 1.00 96.81 206 SER A CA 1
ATOM 1629 C C . SER A 1 206 ? 8.796 -14.219 -13.187 1.00 96.81 206 SER A C 1
ATOM 1631 O O . SER A 1 206 ? 9.781 -13.690 -13.710 1.00 96.81 206 SER A O 1
ATOM 1633 N N . VAL A 1 207 ? 8.806 -15.417 -12.604 1.00 85.31 207 VAL A N 1
ATOM 1634 C CA . VAL A 1 207 ? 9.933 -16.366 -12.615 1.00 85.31 207 VAL A CA 1
ATOM 1635 C C . VAL A 1 207 ? 9.884 -17.306 -13.812 1.00 85.31 207 VAL A C 1
ATOM 1637 O O . VAL A 1 207 ? 8.785 -17.469 -14.394 1.00 85.31 207 VAL A O 1
#

Organism: NCBI:txid1448266

Radius of gyration: 18.84 Å; Cα contacts (8 Å, |Δi|>4): 412; chains: 1; bounding box: 47×35×50 Å

Solvent-accessible surface area (backbone atoms only — not comparable to full-atom values): 11444 Å² total; per-residue (Å²): 129,78,76,90,58,65,71,65,86,87,52,76,70,39,28,32,41,34,36,33,45,58,85,97,43,76,50,78,48,56,20,24,27,73,37,79,85,71,33,25,26,27,36,46,42,87,62,42,40,76,40,91,58,76,66,45,74,50,59,75,92,28,60,69,45,76,41,58,51,51,61,41,66,70,51,75,69,56,54,35,51,50,56,49,50,51,47,66,77,54,67,50,85,41,76,46,67,42,96,85,53,27,34,42,37,37,40,45,98,72,61,32,28,36,46,62,21,95,56,31,32,80,43,81,53,66,54,70,61,52,39,49,59,26,49,78,68,79,38,67,30,34,37,40,39,34,67,68,31,20,57,47,40,51,82,80,45,69,91,26,52,71,52,71,50,31,36,36,26,27,38,93,89,62,55,75,47,81,40,51,67,83,43,56,68,60,54,50,54,40,42,77,72,56,32,40,62,56,50,43,33,29,42,34,33,50,124

Secondary structure (DSSP, 8-state):
--SSSS-SPP-TT-EEEEEEEETTEEEEEEEEEEEETTEEEEEB-GGGPBPSSPPEEE-GGGEEEEEE--SS---HHHHHHHHHHHHHHS--SEEEE-TTSS-EEEESSS--BB--STTBTTBPP-HHHHHHHHHHTT---EEEEETTTTTTTGGGSTTSEEEEEEEEEE-TT--EEEEETT-HHHHHHHHHTT-EEEEEEEEEE--

Foldseek 3Di:
DDCPPQVDDDDAQFWKWFWFDDPPDTDIATAGFHDVVQTKGQGADAFQHRDPDDIDGDGPNGGPDMTTDFSTDADPVNLLVLVVVVPVVFDAPDWDADPVNQWIAGHHPDGAIERNDPCQLPDADPQVRQCCVQVVVVHWRKYKCWVSRNNNVCVVLVVFDKAFKWFWWAAPVRDTDIHTPVPVVVVVVCVVVRIGGRTMIIMTTHD

InterPro domains:
  IPR056935 Histone acetyltransferase Rv0428c-like, C-terminal [PF24553] (77-170)

Sequence (207 aa):
MSRIFRSDDVSIGERVVVRRVFGDVHSDVIGHVTSLEPLRLRPQEVGGYPSSLPEVEVPAEQIGIIKRLSPRRVRNSDIRRGEQAWAQEHPASEEQWTSDGQWLMRIGADNAALPLGRSAGVTPAPLAEIVEFYRARNLPPRVCLVERLGATAEPHVADWELGEETLVMLDESGAQFHVSASDTEELERLREQGFVEHHRRRYATSV

Mean predicted aligned error: 3.72 Å

Nearest PDB structures (foldseek):
  9bxa-assembly1_G  TM=6.564E-01  e=2.150E-01  Bacillus sp. (in: firmicutes)
  9c5g-assembly1_A  TM=5.128E-01  e=7.421E+00  Rhizobium leguminosarum
  1wyz-assembly2_D  TM=3.279E-01  e=2.279E+00  Bacteroides thetaiotaomicron VPI-5482
  6ddg-assembly1_G  TM=2.736E-01  e=2.154E+00  Staphylococcus aureus
  3ooj-assembly1_G  TM=3.187E-01  e=9.829E+00  Escherichia coli